Protein AF-A0A942M3P5-F1 (afdb_monomer)

Foldseek 3Di:
DLVLLLVLLCQLQVQLVLVLLVCVLVVPPVVQLAAPQNQDDDVVFGQQDSVHTSSSLCSLLVSSLVSLVVSVVCLVPPVVSVVSYFFQCVVDPSNVLSNLLSCLQSVQVRVLSRVCRVVVNDPPDDDPPVSLLSNQQRRQLSSCVSCVVRGPDDPVSSVVSSVSSSVVSLVVLLVCVVVPSDPDSD

Structure (mmCIF, N/CA/C/O backbone):
data_AF-A0A942M3P5-F1
#
_entry.id   AF-A0A942M3P5-F1
#
loop_
_atom_site.group_PDB
_atom_site.i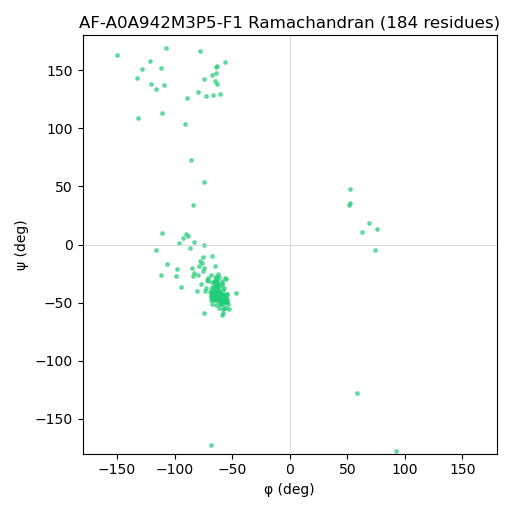d
_atom_site.type_symbol
_atom_site.label_atom_id
_atom_site.label_alt_id
_atom_site.label_comp_id
_atom_site.label_asym_id
_atom_site.label_entity_id
_atom_site.label_seq_id
_atom_site.pdbx_PDB_ins_code
_atom_site.Cartn_x
_atom_site.Cartn_y
_atom_site.Cartn_z
_atom_site.occupancy
_atom_site.B_iso_or_equiv
_atom_site.auth_seq_id
_atom_site.auth_comp_id
_atom_site.auth_asym_id
_atom_site.auth_atom_id
_atom_site.pdbx_PDB_model_num
ATOM 1 N N . MET A 1 1 ? 15.137 10.810 -14.019 1.00 87.31 1 MET A N 1
ATOM 2 C CA . MET A 1 1 ? 14.909 9.344 -14.040 1.00 87.31 1 MET A CA 1
ATOM 3 C C . MET A 1 1 ? 14.335 8.808 -12.727 1.00 87.31 1 MET A C 1
ATOM 5 O O . MET A 1 1 ? 13.330 8.121 -12.793 1.00 87.31 1 MET A O 1
ATOM 9 N N . LEU A 1 2 ? 14.895 9.133 -11.550 1.00 96.19 2 LEU A N 1
ATOM 10 C CA . LEU A 1 2 ? 14.448 8.565 -10.261 1.00 96.19 2 LEU A CA 1
ATOM 11 C C . LEU A 1 2 ? 12.944 8.738 -9.965 1.00 96.19 2 LEU A C 1
ATOM 13 O O . LEU A 1 2 ? 12.285 7.761 -9.637 1.00 96.19 2 LEU A O 1
ATOM 17 N N . ILE A 1 3 ? 12.390 9.942 -10.147 1.00 97.00 3 ILE A N 1
ATOM 18 C CA . ILE A 1 3 ? 10.955 10.217 -9.917 1.00 97.00 3 ILE A CA 1
ATOM 19 C C . ILE A 1 3 ? 10.056 9.315 -10.775 1.00 97.00 3 ILE A C 1
ATOM 21 O O . ILE A 1 3 ? 9.044 8.814 -10.302 1.00 97.00 3 ILE A O 1
ATOM 25 N N . LEU A 1 4 ? 10.443 9.061 -12.026 1.00 97.56 4 LEU A N 1
ATOM 26 C CA . LEU A 1 4 ? 9.679 8.185 -12.913 1.00 97.56 4 LEU A CA 1
ATOM 27 C C . LEU A 1 4 ? 9.726 6.726 -12.440 1.00 97.56 4 LEU A C 1
ATOM 29 O O . LEU A 1 4 ? 8.701 6.055 -12.454 1.00 97.56 4 LEU A O 1
ATOM 33 N N . LYS A 1 5 ? 10.879 6.254 -11.943 1.00 98.12 5 LYS A N 1
ATOM 34 C CA . LYS A 1 5 ? 10.979 4.925 -11.315 1.00 98.12 5 LYS A CA 1
ATOM 35 C C . LYS A 1 5 ? 10.089 4.823 -10.072 1.00 98.12 5 LYS A C 1
ATOM 37 O O . LYS A 1 5 ? 9.400 3.824 -9.888 1.00 98.12 5 LYS A O 1
ATOM 42 N N . LEU A 1 6 ? 10.066 5.876 -9.248 1.00 98.19 6 LEU A N 1
ATOM 43 C CA . LEU A 1 6 ? 9.200 5.955 -8.069 1.00 98.19 6 LEU A CA 1
ATOM 44 C C . LEU A 1 6 ? 7.716 5.875 -8.450 1.00 98.19 6 LEU A C 1
ATOM 46 O O . LEU A 1 6 ? 6.965 5.153 -7.797 1.00 98.19 6 LEU A O 1
ATOM 50 N N . LEU A 1 7 ? 7.307 6.569 -9.516 1.00 97.94 7 LEU A N 1
ATOM 51 C CA . LEU A 1 7 ? 5.946 6.498 -10.050 1.00 97.94 7 LEU A CA 1
ATOM 52 C C . LEU A 1 7 ? 5.596 5.088 -10.534 1.00 97.94 7 LEU A C 1
ATOM 54 O O . LEU A 1 7 ? 4.544 4.578 -10.164 1.00 97.94 7 LEU A O 1
ATOM 58 N N . VAL A 1 8 ? 6.479 4.440 -11.301 1.00 98.38 8 VAL A N 1
ATOM 59 C CA . VAL A 1 8 ? 6.258 3.066 -11.788 1.00 98.38 8 VAL A CA 1
ATOM 60 C C . VAL A 1 8 ? 6.118 2.080 -10.624 1.00 98.38 8 VAL A C 1
ATOM 62 O O . VAL A 1 8 ? 5.184 1.281 -10.610 1.00 98.38 8 VAL A O 1
ATOM 65 N N . PHE A 1 9 ? 6.974 2.181 -9.602 1.00 98.50 9 PHE A N 1
ATOM 66 C CA . PHE A 1 9 ? 6.890 1.349 -8.396 1.00 98.50 9 PHE A CA 1
ATOM 67 C C . PHE A 1 9 ? 5.596 1.572 -7.593 1.00 98.50 9 PHE A C 1
ATOM 69 O O . PHE A 1 9 ? 5.109 0.645 -6.946 1.00 98.50 9 PHE A O 1
ATOM 76 N N . ALA A 1 10 ? 5.022 2.779 -7.629 1.00 98.00 10 ALA A N 1
ATOM 77 C CA . ALA A 1 10 ? 3.779 3.092 -6.925 1.00 98.00 10 ALA A CA 1
ATOM 78 C C . ALA A 1 10 ? 2.521 2.545 -7.613 1.00 98.00 10 ALA A C 1
ATOM 80 O O . ALA A 1 10 ? 1.480 2.472 -6.962 1.00 98.00 10 ALA A O 1
ATOM 81 N N . ILE A 1 11 ? 2.591 2.134 -8.888 1.00 98.19 11 ILE A N 1
ATOM 82 C CA . ILE A 1 11 ? 1.410 1.711 -9.657 1.00 98.19 11 ILE A CA 1
ATOM 83 C C . ILE A 1 11 ? 0.606 0.624 -8.917 1.00 98.19 11 ILE A C 1
ATOM 85 O O . ILE A 1 11 ? -0.578 0.866 -8.660 1.00 98.19 11 ILE A O 1
ATOM 89 N N . PRO A 1 12 ? 1.187 -0.530 -8.513 1.00 98.44 12 PRO A N 1
ATOM 90 C CA . PRO A 1 12 ? 0.405 -1.567 -7.851 1.00 98.44 12 PRO A CA 1
ATOM 91 C C . PRO A 1 12 ? -0.238 -1.128 -6.526 1.00 98.44 12 PRO A C 1
ATOM 93 O O . PRO A 1 12 ? -1.460 -1.236 -6.419 1.00 98.44 12 PRO A O 1
ATOM 96 N N . PRO A 1 13 ? 0.503 -0.599 -5.528 1.00 97.69 13 PRO A N 1
ATOM 97 C CA . PRO A 1 13 ? -0.093 -0.256 -4.239 1.00 97.69 13 PRO A CA 1
ATOM 98 C C . PRO A 1 13 ? -1.084 0.908 -4.344 1.00 97.69 13 PRO A C 1
ATOM 100 O O . PRO A 1 13 ? -2.081 0.908 -3.626 1.00 97.69 13 PRO A O 1
ATOM 103 N N . THR A 1 14 ? -0.877 1.866 -5.256 1.00 97.56 14 THR A N 1
ATOM 104 C CA . THR A 1 14 ? -1.831 2.960 -5.480 1.00 97.56 14 THR A CA 1
ATOM 105 C C . THR A 1 14 ? -3.155 2.448 -6.043 1.00 97.56 14 THR A C 1
ATOM 107 O O . THR A 1 14 ? -4.209 2.794 -5.510 1.00 97.56 14 THR A O 1
ATOM 110 N N . ILE A 1 15 ? -3.128 1.600 -7.078 1.00 98.06 15 ILE A N 1
ATOM 111 C CA . ILE A 1 15 ? -4.356 1.019 -7.645 1.00 98.06 15 ILE A CA 1
ATOM 112 C C . ILE A 1 15 ? -5.082 0.189 -6.580 1.00 98.06 15 ILE A C 1
ATOM 114 O O . ILE A 1 15 ? -6.282 0.381 -6.367 1.00 98.06 15 ILE A O 1
ATOM 118 N N . SER A 1 16 ? -4.355 -0.662 -5.851 1.00 97.94 16 SER A N 1
ATOM 119 C CA . SER A 1 16 ? -4.911 -1.460 -4.754 1.00 97.94 16 SER A CA 1
ATOM 120 C C . SER A 1 16 ? -5.573 -0.610 -3.681 1.00 97.94 16 SER A C 1
ATOM 122 O O . SER A 1 16 ? -6.692 -0.915 -3.278 1.00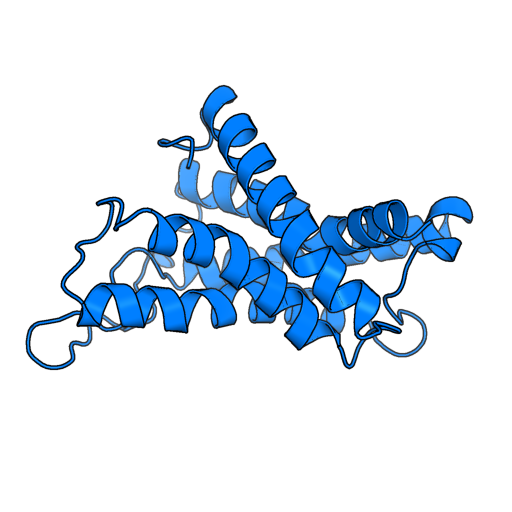 97.94 16 SER A O 1
ATOM 124 N N . ALA A 1 17 ? -4.914 0.462 -3.232 1.00 96.06 17 ALA A N 1
ATOM 125 C CA . ALA A 1 17 ? -5.436 1.340 -2.192 1.00 96.06 17 ALA A CA 1
ATOM 126 C C . ALA A 1 17 ? -6.725 2.043 -2.643 1.00 96.06 17 ALA A C 1
ATOM 128 O O . ALA A 1 17 ? -7.704 2.079 -1.897 1.00 96.06 17 ALA A O 1
ATOM 129 N N . ILE A 1 18 ? -6.772 2.539 -3.885 1.00 96.06 18 ILE A N 1
ATOM 130 C CA . ILE A 1 18 ? -7.974 3.166 -4.452 1.00 96.06 18 ILE A CA 1
ATOM 131 C C . ILE A 1 18 ? -9.127 2.155 -4.522 1.00 96.06 18 ILE A C 1
ATOM 133 O O . ILE A 1 18 ? -10.230 2.442 -4.051 1.00 96.06 18 ILE A O 1
ATOM 137 N N . LEU A 1 19 ? -8.882 0.957 -5.061 1.00 97.00 19 LEU A N 1
ATOM 138 C CA . LEU A 1 19 ? -9.896 -0.097 -5.161 1.00 97.00 19 LEU A CA 1
ATOM 139 C C . LEU A 1 19 ? -10.352 -0.592 -3.779 1.00 97.00 19 LEU A C 1
ATOM 141 O O . LEU A 1 19 ? -11.540 -0.826 -3.562 1.00 97.00 19 LEU A O 1
ATOM 145 N N . HIS A 1 20 ? -9.446 -0.684 -2.809 1.00 95.69 20 HIS A N 1
ATOM 146 C CA . HIS A 1 20 ? -9.788 -1.004 -1.427 1.00 95.69 20 HIS A CA 1
ATOM 147 C C . HIS A 1 20 ? -10.721 0.053 -0.815 1.00 95.69 20 HIS A C 1
ATOM 149 O O . HIS A 1 20 ? -11.697 -0.304 -0.152 1.00 95.69 20 HIS A O 1
ATOM 155 N N . MET A 1 21 ? -10.512 1.344 -1.091 1.00 93.81 21 MET A N 1
ATOM 156 C CA . MET A 1 21 ? -11.435 2.391 -0.636 1.00 93.81 21 MET A CA 1
ATOM 157 C C . MET A 1 21 ? -12.835 2.249 -1.244 1.00 93.81 21 MET A C 1
ATOM 159 O O . MET A 1 21 ? -13.824 2.527 -0.564 1.00 93.81 21 MET A O 1
ATOM 163 N N . VAL A 1 22 ? -12.946 1.752 -2.480 1.00 95.19 22 VAL A N 1
ATOM 164 C CA . VAL A 1 22 ? -14.236 1.399 -3.098 1.00 95.19 22 VAL A CA 1
ATOM 165 C C . VAL A 1 22 ? -14.905 0.245 -2.339 1.00 95.19 22 VAL A C 1
ATOM 167 O O . VAL A 1 22 ? -16.070 0.370 -1.957 1.00 95.19 22 VAL A O 1
ATOM 170 N N . VAL A 1 23 ? -14.162 -0.828 -2.034 1.00 95.75 23 VAL A N 1
ATOM 171 C CA . VAL A 1 23 ? -14.646 -1.972 -1.229 1.00 95.75 23 VAL A CA 1
ATOM 172 C C . VAL A 1 23 ? -15.191 -1.503 0.124 1.00 95.75 23 VAL A C 1
ATOM 174 O O . VAL A 1 23 ? -16.272 -1.924 0.543 1.00 95.75 23 VAL A O 1
ATOM 177 N N . VAL A 1 24 ? -14.471 -0.603 0.800 1.00 92.88 24 VAL A N 1
ATOM 178 C CA . VAL A 1 24 ? -14.883 -0.042 2.094 1.00 92.88 24 VAL A CA 1
ATOM 179 C C . VAL A 1 24 ? -16.118 0.848 1.952 1.00 92.88 24 VAL A C 1
ATOM 181 O O . VAL A 1 24 ? -17.061 0.690 2.728 1.00 92.88 24 VAL A O 1
ATOM 184 N N . LYS A 1 25 ? -16.147 1.755 0.965 1.00 92.31 25 LYS A N 1
ATOM 185 C CA . LYS A 1 25 ? -17.257 2.701 0.761 1.00 92.31 25 LYS A CA 1
ATOM 186 C C . LYS A 1 25 ? -18.583 1.993 0.508 1.00 92.31 25 LYS A C 1
ATOM 188 O O . LYS A 1 25 ? -19.589 2.373 1.099 1.00 92.31 25 LYS A O 1
ATOM 193 N N . TYR A 1 26 ? -18.584 0.976 -0.350 1.00 94.38 26 TYR A N 1
ATOM 194 C CA . TYR A 1 26 ? -19.794 0.225 -0.695 1.00 94.38 26 TYR A CA 1
ATOM 195 C C . TYR A 1 26 ? -20.062 -0.959 0.240 1.00 94.38 26 TYR A C 1
ATOM 197 O O . TYR A 1 26 ? -20.980 -1.739 0.001 1.00 94.38 26 TYR A O 1
ATOM 205 N N . ASN A 1 27 ? -19.280 -1.087 1.317 1.00 93.38 27 ASN A N 1
ATOM 206 C CA . ASN A 1 27 ? -19.404 -2.141 2.317 1.00 93.38 27 ASN A CA 1
ATOM 207 C C . ASN A 1 27 ? -19.426 -3.561 1.719 1.00 93.38 27 ASN A C 1
ATOM 209 O O . ASN A 1 27 ? -20.126 -4.447 2.214 1.00 93.38 27 ASN A O 1
ATOM 213 N N . TRP A 1 28 ? -18.656 -3.789 0.654 1.00 96.31 28 TRP A N 1
ATOM 214 C CA . TRP A 1 28 ? -18.520 -5.119 0.070 1.00 96.31 28 TRP A CA 1
ATOM 215 C C . TRP A 1 28 ? -17.851 -6.067 1.070 1.00 96.31 28 TRP A C 1
ATOM 217 O O . TRP A 1 28 ? -17.027 -5.647 1.888 1.00 96.31 28 TRP A O 1
ATOM 227 N N . PHE A 1 29 ? -18.229 -7.348 1.017 1.00 95.44 29 PHE A N 1
ATOM 228 C CA . PHE A 1 29 ? -17.736 -8.393 1.923 1.00 95.44 29 PHE A CA 1
ATOM 229 C C . PHE A 1 29 ? -17.882 -8.026 3.412 1.00 95.44 29 PHE A C 1
ATOM 231 O O . PHE A 1 29 ? -16.944 -8.158 4.199 1.00 95.44 29 PHE A O 1
ATOM 238 N N . SER A 1 30 ? -19.065 -7.552 3.811 1.00 94.56 30 SER A N 1
ATOM 239 C CA . SER A 1 30 ? -19.352 -7.084 5.175 1.00 94.56 30 SER A CA 1
ATOM 240 C C . SER A 1 30 ? -19.065 -8.122 6.269 1.00 94.56 30 SER A C 1
ATOM 242 O O . SER A 1 30 ? -18.675 -7.736 7.366 1.00 94.56 30 SER A O 1
ATOM 244 N N . ILE A 1 31 ? -19.161 -9.423 5.969 1.00 95.44 31 ILE A N 1
ATOM 245 C CA . ILE A 1 31 ? -18.803 -10.506 6.903 1.00 95.44 31 ILE A CA 1
ATOM 246 C C . ILE A 1 31 ? -17.326 -10.470 7.328 1.00 95.44 31 ILE A C 1
ATOM 248 O O . ILE A 1 31 ? -16.985 -10.878 8.432 1.00 95.44 31 ILE A O 1
ATOM 252 N N . LEU A 1 32 ? -16.450 -9.929 6.475 1.00 95.19 32 LEU A N 1
ATOM 253 C CA . LEU A 1 32 ? -15.024 -9.762 6.756 1.00 95.19 32 LEU A CA 1
ATOM 254 C C . LEU A 1 32 ? -14.722 -8.446 7.485 1.00 95.19 32 LEU A C 1
ATOM 256 O O . LEU A 1 32 ? -13.567 -8.190 7.829 1.00 95.19 32 LEU A O 1
ATOM 260 N N . ASN A 1 33 ? -15.723 -7.592 7.734 1.00 95.81 33 ASN A N 1
ATOM 261 C CA . ASN A 1 33 ? -15.577 -6.360 8.513 1.00 95.81 33 ASN A CA 1
ATOM 262 C C . ASN A 1 33 ? -15.449 -6.665 10.019 1.00 95.81 33 ASN A C 1
ATOM 264 O O . ASN A 1 33 ? -16.202 -6.162 10.849 1.00 95.81 33 ASN A O 1
ATOM 268 N N . TYR A 1 34 ? -14.493 -7.529 10.347 1.00 96.19 34 TYR A N 1
ATOM 269 C CA . TYR A 1 34 ? -14.181 -8.006 11.679 1.00 96.19 34 TYR A CA 1
ATOM 270 C C . TYR A 1 34 ? -12.766 -7.539 12.057 1.00 96.19 34 TYR A C 1
ATOM 272 O O . TYR A 1 34 ? -11.858 -7.660 11.224 1.00 96.19 34 TYR A O 1
ATOM 280 N N . PRO A 1 35 ? -12.543 -6.990 13.264 1.00 96.12 35 PRO A N 1
ATOM 281 C CA . PRO A 1 35 ? -11.242 -6.458 13.660 1.00 96.12 35 PRO A CA 1
ATOM 282 C C . PRO A 1 35 ? -10.141 -7.520 13.707 1.00 96.12 35 PRO A C 1
ATOM 284 O O . PRO A 1 35 ? -10.334 -8.606 14.255 1.00 96.12 35 PRO A O 1
ATOM 287 N N . LEU A 1 36 ? -8.954 -7.171 13.207 1.00 96.62 36 LEU A N 1
ATOM 288 C CA . LEU A 1 36 ? -7.772 -8.042 13.201 1.00 96.62 36 LEU A CA 1
ATOM 289 C C . LEU A 1 36 ? -7.295 -8.411 14.611 1.00 96.62 36 LEU A C 1
ATOM 291 O O . LEU A 1 36 ? -6.680 -9.455 14.804 1.00 96.62 36 LEU A O 1
ATOM 295 N N . ASP A 1 37 ? -7.585 -7.573 15.608 1.00 95.56 37 ASP A N 1
ATOM 296 C CA . ASP A 1 37 ? -7.237 -7.841 17.005 1.00 95.56 37 ASP A CA 1
ATOM 297 C C . ASP A 1 37 ? -8.244 -8.743 17.736 1.00 95.56 37 ASP A C 1
ATOM 299 O O . ASP A 1 37 ? -8.078 -8.982 18.931 1.00 95.56 37 ASP A O 1
ATOM 303 N N . PHE A 1 38 ? -9.289 -9.242 17.065 1.00 96.19 38 PHE A N 1
ATOM 304 C CA . PHE A 1 38 ? -10.365 -10.031 17.679 1.00 96.19 38 PHE A CA 1
ATOM 305 C C . PHE A 1 38 ? -10.991 -9.359 18.910 1.00 96.19 38 PHE A C 1
ATOM 307 O O . PHE A 1 38 ? -11.352 -10.028 19.875 1.00 96.19 38 PHE A O 1
ATOM 314 N N . TYR A 1 39 ? -11.083 -8.027 18.905 1.00 94.62 39 TYR A N 1
ATOM 315 C CA . TYR A 1 39 ? -11.553 -7.229 20.042 1.00 94.62 39 TYR A CA 1
ATOM 316 C C . TYR A 1 39 ? -10.691 -7.322 21.310 1.00 94.62 39 TYR A C 1
ATOM 318 O O . TYR A 1 39 ? -11.084 -6.801 22.359 1.00 94.62 39 TYR A O 1
ATOM 326 N N . LYS A 1 40 ? -9.497 -7.924 21.229 1.00 95.25 40 LYS A N 1
ATOM 327 C CA . LYS A 1 40 ? -8.574 -8.040 22.359 1.00 95.25 40 LYS A CA 1
ATOM 328 C C . LYS A 1 40 ? -8.087 -6.670 22.823 1.00 95.25 40 LYS A C 1
ATOM 330 O O . LYS A 1 40 ? -8.014 -5.696 22.064 1.00 95.25 40 LYS A O 1
ATOM 335 N N . LYS A 1 41 ? -7.744 -6.613 24.108 1.00 94.44 41 LYS A N 1
ATOM 336 C CA . LYS A 1 41 ? -7.267 -5.414 24.792 1.00 94.44 41 LYS A CA 1
ATOM 337 C C . LYS A 1 41 ? -5.961 -5.692 25.526 1.00 94.44 41 LYS A C 1
ATOM 339 O O . LYS A 1 41 ? -5.737 -6.808 25.985 1.00 94.44 41 LYS A O 1
ATOM 344 N N . ILE A 1 42 ? -5.143 -4.655 25.668 1.00 92.62 42 ILE A N 1
ATOM 345 C CA . ILE A 1 42 ? -4.041 -4.593 26.629 1.00 92.62 42 ILE A CA 1
ATOM 346 C C . ILE A 1 42 ? -4.440 -3.549 27.674 1.00 92.62 42 ILE A C 1
ATOM 348 O O . ILE A 1 42 ? -4.618 -2.367 27.361 1.00 92.62 42 ILE A O 1
ATOM 352 N N . GLY A 1 43 ? -4.676 -4.004 28.906 1.00 90.62 43 GLY A N 1
ATOM 353 C CA . GLY A 1 43 ? -5.398 -3.217 29.907 1.00 90.62 43 GLY A CA 1
ATOM 354 C C . GLY A 1 43 ? -6.797 -2.846 29.399 1.00 90.62 43 GLY A C 1
ATOM 355 O O . GLY A 1 43 ? -7.534 -3.696 28.904 1.00 90.62 43 GLY A O 1
ATOM 356 N N . ASN A 1 44 ? -7.142 -1.558 29.447 1.00 89.00 44 ASN A N 1
ATOM 357 C CA . ASN A 1 44 ? -8.434 -1.052 28.962 1.00 89.00 44 ASN A CA 1
ATOM 358 C C . ASN A 1 44 ? -8.415 -0.578 27.497 1.00 89.00 44 ASN A C 1
ATOM 360 O O . ASN A 1 44 ? -9.414 -0.045 27.011 1.00 89.00 44 ASN A O 1
ATOM 364 N N . LYS A 1 45 ? -7.305 -0.769 26.774 1.00 90.44 45 LYS A N 1
ATOM 365 C CA . LYS A 1 45 ? -7.097 -0.234 25.419 1.00 90.44 45 LYS A CA 1
ATOM 366 C C . LYS A 1 45 ? -7.125 -1.354 24.381 1.00 90.44 45 LYS A C 1
ATOM 368 O O . LYS A 1 45 ? -6.555 -2.415 24.606 1.00 90.44 45 LYS A O 1
ATOM 373 N N . ARG A 1 46 ? -7.786 -1.127 23.241 1.00 92.62 46 ARG A N 1
ATOM 374 C CA . ARG A 1 46 ? -7.752 -2.041 22.078 1.00 92.62 46 ARG A CA 1
ATOM 375 C C . ARG A 1 46 ? -6.334 -2.153 21.517 1.00 92.62 46 ARG A C 1
ATOM 377 O O . ARG A 1 46 ? -5.571 -1.206 21.662 1.00 92.62 46 ARG A O 1
ATOM 384 N N . ILE A 1 47 ? -5.995 -3.271 20.872 1.00 93.69 47 ILE A N 1
ATOM 385 C CA . ILE A 1 47 ? -4.662 -3.453 20.271 1.00 93.69 47 ILE A CA 1
ATOM 386 C C . ILE A 1 47 ? -4.559 -2.623 18.991 1.00 93.69 47 ILE A C 1
ATOM 388 O O . ILE A 1 47 ? -3.733 -1.723 18.923 1.00 93.69 47 ILE A O 1
ATOM 392 N N . PHE A 1 48 ? -5.428 -2.863 18.006 1.00 93.00 48 PHE A N 1
ATOM 393 C CA . PHE A 1 48 ? -5.425 -2.106 16.745 1.00 93.00 48 PHE A CA 1
ATOM 394 C C . PHE A 1 48 ? -6.657 -1.211 16.597 1.00 93.00 48 PHE A C 1
ATOM 396 O O . PHE A 1 48 ? -6.579 -0.172 15.947 1.00 93.00 48 PHE A O 1
ATOM 403 N N . GLY A 1 49 ? -7.767 -1.578 17.248 1.00 90.56 49 GLY A N 1
ATOM 404 C CA . GLY A 1 49 ? -9.062 -0.922 17.068 1.00 90.56 49 GLY A CA 1
ATOM 405 C C . GLY A 1 49 ? -9.919 -1.601 15.991 1.00 90.56 49 GLY A C 1
ATOM 406 O O . GLY A 1 49 ? -9.548 -2.633 15.441 1.00 90.56 49 GLY A O 1
ATOM 407 N N . ASN A 1 50 ? -11.104 -1.056 15.720 1.00 90.81 50 ASN A N 1
ATOM 408 C CA . ASN A 1 50 ? -12.059 -1.580 14.745 1.00 90.81 50 ASN A CA 1
ATOM 409 C C . ASN A 1 50 ? -11.709 -1.241 13.289 1.00 90.81 50 ASN A C 1
ATOM 411 O O . ASN A 1 50 ? -12.234 -1.874 12.381 1.00 90.81 50 ASN A O 1
ATOM 415 N N . SER A 1 51 ? -10.857 -0.245 13.050 1.00 88.25 51 SER A N 1
ATOM 416 C CA . SER A 1 51 ? -10.489 0.208 11.702 1.00 88.25 51 SER A CA 1
ATOM 417 C C . SER A 1 51 ? -9.599 -0.784 10.944 1.00 88.25 51 SER A C 1
ATOM 419 O O . SER A 1 51 ? -9.667 -0.863 9.717 1.00 88.25 51 SER A O 1
ATOM 421 N N . LYS A 1 52 ? -8.794 -1.581 11.656 1.00 93.50 52 LYS A N 1
ATOM 422 C CA . LYS A 1 52 ? -7.945 -2.627 11.073 1.00 93.50 52 LYS A CA 1
ATOM 423 C C . LYS A 1 52 ? -8.710 -3.946 11.040 1.00 93.50 52 LYS A C 1
ATOM 425 O O . LYS A 1 52 ? -8.882 -4.589 12.070 1.00 93.50 52 LYS A O 1
ATOM 430 N N . THR A 1 53 ? -9.193 -4.331 9.859 1.00 96.75 53 THR A N 1
ATOM 431 C CA . THR A 1 53 ? -10.123 -5.460 9.671 1.00 96.75 53 THR A CA 1
ATOM 432 C C . THR A 1 53 ? -9.570 -6.536 8.744 1.00 96.75 53 THR A C 1
ATOM 434 O O . THR A 1 53 ? -8.720 -6.255 7.897 1.00 96.75 53 THR A O 1
ATOM 437 N N . PHE A 1 54 ? -10.097 -7.759 8.858 1.00 97.50 54 PHE A N 1
ATOM 438 C CA . PHE A 1 54 ? -9.806 -8.839 7.908 1.00 97.50 54 PHE A CA 1
ATOM 439 C C . PHE A 1 54 ? -10.201 -8.468 6.477 1.00 97.50 54 PHE A C 1
ATOM 441 O O . PHE A 1 54 ? -9.477 -8.802 5.545 1.00 97.50 54 PHE A O 1
ATOM 448 N N . ARG A 1 55 ? -11.292 -7.714 6.296 1.00 97.31 55 ARG A N 1
ATOM 449 C CA . ARG A 1 55 ? -11.687 -7.163 4.996 1.00 97.31 55 ARG A CA 1
ATOM 450 C C . ARG A 1 55 ? -10.588 -6.292 4.413 1.00 97.31 55 ARG A C 1
ATOM 452 O O . ARG A 1 55 ? -10.235 -6.493 3.261 1.00 97.31 55 ARG A O 1
ATOM 459 N N . GLY A 1 56 ? -10.069 -5.338 5.186 1.00 96.00 56 GLY A N 1
ATOM 460 C CA . GLY A 1 56 ? -9.015 -4.444 4.707 1.00 96.00 56 GLY A CA 1
ATOM 461 C C . GLY A 1 56 ? -7.743 -5.207 4.345 1.00 96.00 56 GLY A C 1
ATOM 462 O O . GLY A 1 56 ? -7.194 -5.003 3.267 1.00 96.00 56 GLY A O 1
ATOM 463 N N . LEU A 1 57 ? -7.342 -6.159 5.195 1.00 97.56 57 LEU A N 1
ATOM 464 C CA . LEU A 1 57 ? -6.199 -7.034 4.933 1.00 97.56 57 LEU A CA 1
ATOM 465 C C . LEU A 1 57 ? -6.371 -7.815 3.627 1.00 97.56 57 LEU A C 1
ATOM 467 O O . LEU A 1 57 ? -5.522 -7.740 2.741 1.00 97.56 57 LEU A O 1
ATOM 471 N N . LEU A 1 58 ? -7.473 -8.556 3.502 1.00 97.94 58 LEU A N 1
ATOM 472 C CA . LEU A 1 58 ? -7.711 -9.419 2.349 1.00 97.94 58 LEU A CA 1
ATOM 473 C C . LEU A 1 58 ? -7.915 -8.602 1.077 1.00 97.94 58 LEU A C 1
ATOM 475 O O . LEU A 1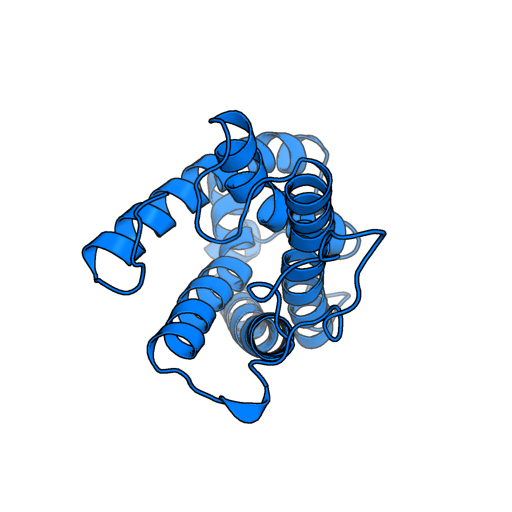 58 ? -7.352 -8.957 0.049 1.00 97.94 58 LEU A O 1
ATOM 479 N N . ALA A 1 59 ? -8.650 -7.490 1.142 1.00 97.69 59 ALA A N 1
ATOM 480 C CA . ALA A 1 59 ? -8.831 -6.604 0.001 1.00 97.69 59 ALA A CA 1
ATOM 481 C C . ALA A 1 59 ? -7.485 -6.064 -0.493 1.00 97.69 59 ALA A C 1
ATOM 483 O O . ALA A 1 59 ? -7.196 -6.185 -1.678 1.00 97.69 59 ALA A O 1
ATOM 484 N N . MET A 1 60 ? -6.630 -5.542 0.391 1.00 97.94 60 MET A N 1
ATOM 485 C CA . MET A 1 60 ? -5.324 -5.014 -0.018 1.00 97.94 60 MET A CA 1
ATOM 486 C C . MET A 1 60 ? -4.416 -6.084 -0.627 1.00 97.94 60 MET A C 1
ATOM 488 O O . MET A 1 60 ? -3.785 -5.826 -1.650 1.00 97.94 60 MET A O 1
ATOM 492 N N . VAL A 1 61 ? -4.365 -7.290 -0.054 1.00 98.38 61 VAL A N 1
ATOM 493 C CA . VAL A 1 61 ? -3.557 -8.396 -0.600 1.00 98.38 61 VAL A CA 1
ATOM 494 C C . VAL A 1 61 ? -4.106 -8.874 -1.942 1.00 98.38 61 VAL A C 1
ATOM 496 O O . VAL A 1 61 ? -3.368 -8.925 -2.925 1.00 98.38 61 VAL A O 1
ATOM 499 N N . ILE A 1 62 ? -5.405 -9.172 -2.011 1.00 98.38 62 ILE A N 1
ATOM 500 C CA . ILE A 1 62 ? -6.043 -9.711 -3.216 1.00 98.38 62 ILE A CA 1
ATOM 501 C C . ILE A 1 62 ? -6.009 -8.696 -4.356 1.00 98.38 62 ILE A C 1
ATOM 503 O O . ILE A 1 62 ? -5.749 -9.096 -5.481 1.00 98.38 62 ILE A O 1
ATOM 507 N N . LEU A 1 63 ? -6.234 -7.404 -4.092 1.00 98.56 63 LEU A N 1
ATOM 508 C CA . LEU A 1 63 ? -6.219 -6.356 -5.121 1.00 98.56 63 LEU A CA 1
ATOM 509 C C . LEU A 1 63 ? -4.800 -5.993 -5.580 1.00 98.56 63 LEU A C 1
ATOM 511 O O . LEU A 1 63 ? -4.625 -5.5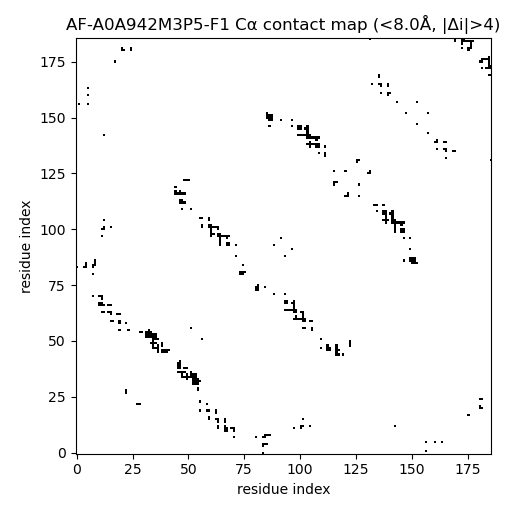38 -6.712 1.00 98.56 63 LEU A O 1
ATOM 515 N N . SER A 1 64 ? -3.778 -6.251 -4.759 1.00 98.69 64 SER A N 1
ATOM 516 C CA . SER A 1 64 ? -2.377 -6.037 -5.151 1.00 98.69 64 SER A CA 1
ATOM 517 C C . SER A 1 64 ? -1.891 -7.035 -6.181 1.00 98.69 64 SER A C 1
ATOM 519 O O . SER A 1 64 ? -1.134 -6.654 -7.063 1.00 98.69 64 SER A O 1
ATOM 521 N N . VAL A 1 65 ? -2.396 -8.268 -6.170 1.00 98.75 65 VAL A N 1
ATOM 522 C CA . VAL A 1 65 ? -2.051 -9.267 -7.188 1.00 98.75 65 VAL A CA 1
ATOM 523 C C . VAL A 1 65 ? -2.396 -8.807 -8.618 1.00 98.75 65 VAL A C 1
ATOM 525 O O . VAL A 1 65 ? -1.468 -8.669 -9.417 1.00 98.75 65 VAL A O 1
ATOM 528 N N . PRO A 1 66 ? -3.660 -8.517 -8.991 1.00 98.69 66 PRO A N 1
ATOM 529 C CA . PRO A 1 66 ? -3.991 -8.069 -10.341 1.00 98.69 66 PRO A CA 1
ATOM 530 C C . PRO A 1 66 ? -3.344 -6.720 -10.680 1.00 98.69 66 PRO A C 1
ATOM 532 O O . PRO A 1 66 ? -2.939 -6.520 -11.822 1.00 98.69 66 PRO A O 1
ATOM 535 N N . SER A 1 67 ? -3.165 -5.821 -9.704 1.00 98.62 67 SER A N 1
ATOM 536 C CA . SER A 1 67 ? -2.464 -4.546 -9.919 1.00 98.62 67 SER A CA 1
ATOM 537 C C . SER A 1 67 ? -0.979 -4.751 -10.256 1.00 98.62 67 SER A C 1
ATOM 539 O O . SER A 1 67 ? -0.425 -4.058 -11.108 1.00 98.62 67 SER A O 1
ATOM 541 N N . THR A 1 68 ? -0.329 -5.748 -9.652 1.00 98.81 68 THR A N 1
ATOM 542 C CA . THR A 1 68 ? 1.038 -6.153 -9.999 1.00 98.81 68 THR A CA 1
ATOM 543 C C . THR A 1 68 ? 1.097 -6.884 -11.338 1.00 98.81 68 THR A C 1
ATOM 545 O O . THR A 1 68 ? 2.027 -6.645 -12.104 1.00 98.81 68 THR A O 1
ATOM 548 N N . TYR A 1 69 ? 0.107 -7.717 -11.678 1.00 98.81 69 TYR A N 1
ATOM 549 C CA . TYR A 1 69 ? 0.003 -8.301 -13.022 1.00 98.81 69 TYR A CA 1
ATOM 550 C C . TYR A 1 69 ? -0.170 -7.232 -14.103 1.00 98.81 69 TYR A C 1
ATOM 552 O O . TYR A 1 69 ? 0.415 -7.362 -15.175 1.00 98.81 69 TYR A O 1
ATOM 560 N N . LEU A 1 70 ? -0.913 -6.159 -13.820 1.00 98.69 70 LEU A N 1
ATOM 561 C CA . LEU A 1 70 ? -1.005 -5.009 -14.712 1.00 98.69 70 LEU A CA 1
ATOM 562 C C . LEU A 1 70 ? 0.366 -4.351 -14.901 1.00 98.69 70 LEU A C 1
ATOM 564 O O . LEU A 1 70 ? 0.764 -4.124 -16.040 1.00 98.69 70 LEU A O 1
ATOM 568 N N . LEU A 1 71 ? 1.115 -4.093 -13.821 1.00 98.69 71 LEU A N 1
ATOM 569 C CA . LEU A 1 71 ? 2.481 -3.570 -13.935 1.00 98.69 71 LEU A CA 1
ATOM 570 C C . LEU A 1 71 ? 3.368 -4.512 -14.761 1.00 98.69 71 LEU A C 1
ATOM 572 O O . LEU A 1 71 ? 4.044 -4.056 -15.678 1.00 98.69 71 LEU A O 1
ATOM 576 N N . TYR A 1 72 ? 3.325 -5.817 -14.496 1.00 98.69 72 TYR A N 1
ATOM 577 C CA . TYR A 1 72 ? 4.066 -6.809 -15.270 1.00 98.69 72 TYR A CA 1
ATOM 578 C C . TYR A 1 72 ? 3.703 -6.754 -16.759 1.00 98.69 72 TYR A C 1
ATOM 580 O O . TYR A 1 72 ? 4.588 -6.651 -17.607 1.00 98.69 72 TYR A O 1
ATOM 588 N N . TRP A 1 73 ? 2.412 -6.732 -17.094 1.00 98.69 73 TRP A N 1
ATOM 589 C CA . TRP A 1 73 ? 1.957 -6.581 -18.474 1.00 98.69 73 TRP A CA 1
ATOM 590 C C . TRP A 1 73 ? 2.479 -5.281 -19.102 1.00 98.69 73 TRP A C 1
ATOM 592 O O . TRP A 1 73 ? 3.001 -5.316 -20.216 1.00 98.69 73 TRP A O 1
ATOM 602 N N . LEU A 1 74 ? 2.444 -4.156 -18.381 1.00 98.50 74 LEU A N 1
ATOM 603 C CA . LEU A 1 74 ? 3.007 -2.889 -18.856 1.00 98.50 74 LEU A CA 1
ATOM 604 C C . LEU A 1 74 ? 4.512 -3.007 -19.138 1.00 98.50 74 LEU A C 1
ATOM 606 O O . LEU A 1 74 ? 4.964 -2.568 -20.192 1.00 98.50 74 LEU A O 1
ATOM 610 N N . THR A 1 75 ? 5.281 -3.654 -18.255 1.00 98.25 75 THR A N 1
ATOM 611 C CA . THR A 1 75 ? 6.721 -3.875 -18.478 1.00 98.25 75 THR A CA 1
ATOM 612 C C . THR A 1 75 ? 7.020 -4.762 -19.686 1.00 98.25 75 THR A C 1
ATOM 614 O O . THR A 1 75 ? 8.071 -4.616 -20.292 1.00 98.25 75 THR A O 1
ATOM 617 N N . LYS A 1 76 ? 6.114 -5.670 -20.067 1.00 98.00 76 LYS A N 1
ATOM 618 C CA . LYS A 1 76 ? 6.305 -6.546 -21.235 1.00 98.00 76 LYS A CA 1
ATOM 619 C C . LYS A 1 76 ? 5.929 -5.891 -22.560 1.00 98.00 76 LYS A C 1
ATOM 621 O O . LYS A 1 76 ? 6.437 -6.312 -23.591 1.00 98.00 76 LYS A O 1
ATOM 626 N N . ASN A 1 77 ? 5.051 -4.890 -22.535 1.00 98.31 77 ASN A N 1
ATOM 627 C CA . ASN A 1 77 ? 4.521 -4.262 -23.747 1.00 98.31 77 ASN A CA 1
ATOM 628 C C . ASN A 1 77 ? 5.087 -2.858 -24.008 1.00 98.31 77 ASN A C 1
ATOM 630 O O . ASN A 1 77 ? 4.974 -2.364 -25.127 1.00 98.31 77 ASN A O 1
ATOM 634 N N . TYR A 1 78 ? 5.697 -2.211 -23.009 1.00 98.00 78 TYR A N 1
ATOM 635 C CA . TYR A 1 78 ? 6.203 -0.843 -23.127 1.00 98.00 78 TYR A CA 1
ATOM 636 C C . TYR A 1 78 ? 7.636 -0.722 -22.599 1.00 98.00 78 TYR A C 1
ATOM 638 O O . TYR A 1 78 ? 7.867 -0.694 -21.389 1.00 98.00 78 TYR A O 1
ATOM 646 N N . GLU A 1 79 ? 8.591 -0.543 -23.514 1.00 97.12 79 GLU A N 1
ATOM 647 C CA . GLU A 1 79 ? 10.025 -0.406 -23.200 1.00 9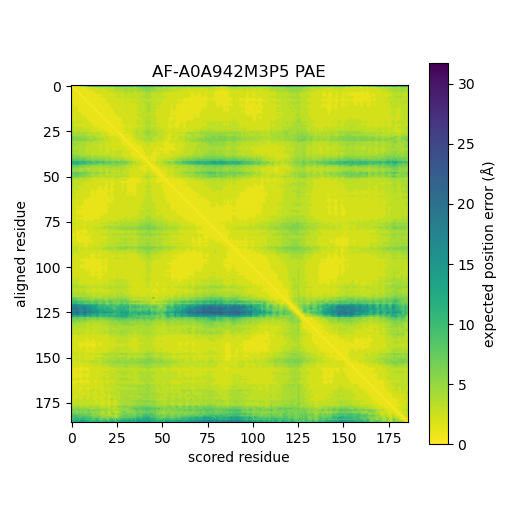7.12 79 GLU A CA 1
ATOM 648 C C . GLU A 1 79 ? 10.326 0.779 -22.262 1.00 97.12 79 GLU A C 1
ATOM 650 O O . GLU A 1 79 ? 11.192 0.725 -21.386 1.00 97.12 79 GLU A O 1
ATOM 655 N N . SER A 1 80 ? 9.553 1.860 -22.386 1.00 97.06 80 SER A N 1
ATOM 656 C CA . SER A 1 80 ? 9.655 3.018 -21.496 1.00 97.06 80 SER A CA 1
ATOM 657 C C . SER A 1 80 ? 9.312 2.677 -20.043 1.00 97.06 80 SER A C 1
ATOM 659 O O . SER A 1 80 ? 9.932 3.219 -19.134 1.00 97.06 80 SER A O 1
ATOM 661 N N . ILE A 1 81 ? 8.362 1.768 -19.802 1.00 97.69 81 ILE A N 1
ATOM 662 C CA . ILE A 1 81 ? 8.017 1.303 -18.452 1.00 97.69 81 ILE A CA 1
ATOM 663 C C . ILE A 1 81 ? 9.016 0.245 -17.990 1.00 97.69 81 ILE A C 1
ATOM 665 O O . ILE A 1 81 ? 9.445 0.292 -16.839 1.00 97.69 81 ILE A O 1
ATOM 669 N N . TYR A 1 82 ? 9.429 -0.662 -18.881 1.00 97.56 82 TYR A N 1
ATOM 670 C CA . TYR A 1 82 ? 10.448 -1.672 -18.594 1.00 97.56 82 TYR A CA 1
ATOM 671 C C . TYR A 1 82 ? 11.741 -1.045 -18.055 1.00 97.56 82 TYR A C 1
ATOM 673 O O . TYR A 1 82 ? 12.181 -1.381 -16.960 1.00 97.56 82 TYR A O 1
ATOM 681 N N . SER A 1 83 ? 12.280 -0.043 -18.754 1.00 97.31 83 SER A N 1
ATOM 682 C CA . SER A 1 83 ? 13.514 0.665 -18.368 1.00 97.31 83 SER A CA 1
ATOM 683 C C . SER A 1 83 ? 13.417 1.471 -17.059 1.00 97.31 83 SER A C 1
ATOM 685 O O . SER A 1 83 ? 14.435 1.830 -16.454 1.00 97.31 83 SER A O 1
ATOM 687 N N . LEU A 1 84 ? 12.199 1.775 -16.601 1.00 97.94 84 LEU A N 1
ATOM 688 C CA . LEU A 1 84 ? 11.931 2.479 -15.344 1.00 97.94 84 LEU A CA 1
ATOM 689 C C . LEU A 1 84 ? 11.580 1.538 -14.187 1.00 97.94 84 LEU A C 1
ATOM 691 O O . LEU A 1 84 ? 11.701 1.935 -13.025 1.00 97.94 84 LEU A O 1
ATOM 695 N N . ASN A 1 85 ? 11.138 0.322 -14.489 1.00 97.94 85 ASN A N 1
ATOM 696 C CA . ASN A 1 85 ? 10.787 -0.676 -13.499 1.00 97.94 85 ASN A CA 1
ATOM 697 C C . ASN A 1 85 ? 12.027 -1.108 -12.703 1.00 97.94 85 ASN A C 1
ATOM 699 O O . ASN A 1 85 ? 13.118 -1.255 -13.246 1.00 97.94 85 ASN A O 1
ATOM 703 N N . ILE A 1 86 ? 11.842 -1.302 -11.399 1.00 98.06 86 ILE A N 1
ATOM 704 C CA . ILE A 1 86 ? 12.883 -1.826 -10.505 1.00 98.06 86 ILE A CA 1
ATOM 705 C C . ILE A 1 86 ? 12.508 -3.184 -9.910 1.00 98.06 86 ILE A C 1
ATOM 707 O O . ILE A 1 86 ? 13.295 -3.751 -9.169 1.00 98.06 86 ILE A O 1
ATOM 711 N N . ILE A 1 87 ? 11.295 -3.678 -10.170 1.00 98.44 87 ILE A N 1
ATOM 712 C CA . ILE A 1 87 ? 10.815 -4.960 -9.657 1.00 98.44 87 ILE A CA 1
ATOM 713 C C . ILE A 1 87 ? 11.373 -6.102 -10.510 1.00 98.44 87 ILE A C 1
ATOM 715 O O . ILE A 1 87 ? 11.210 -6.102 -11.731 1.00 98.44 87 ILE A O 1
ATOM 719 N N . ASN A 1 88 ? 11.936 -7.125 -9.871 1.00 97.81 88 ASN A N 1
ATOM 720 C CA . ASN A 1 88 ? 12.600 -8.238 -10.548 1.00 97.81 88 ASN A CA 1
ATOM 721 C C . ASN A 1 88 ? 11.610 -9.335 -10.960 1.00 97.81 88 ASN A C 1
ATOM 723 O O . ASN A 1 88 ? 11.580 -10.431 -10.397 1.00 97.81 88 ASN A O 1
ATOM 727 N N . PHE A 1 89 ? 10.805 -9.035 -11.983 1.00 98.12 89 PHE A N 1
ATOM 728 C CA . PHE A 1 89 ? 9.834 -9.967 -12.571 1.00 98.12 89 PHE A CA 1
ATOM 729 C C . PHE A 1 89 ? 10.461 -11.158 -13.315 1.00 98.12 89 PHE A C 1
ATOM 731 O O . PHE A 1 89 ? 9.741 -12.075 -13.707 1.00 98.12 89 PHE A O 1
ATOM 738 N N . GLU A 1 90 ? 11.775 -11.148 -13.543 1.00 95.69 90 GLU A N 1
ATOM 739 C CA . GLU A 1 90 ? 12.502 -12.286 -14.122 1.00 95.69 90 GLU A CA 1
ATOM 740 C C . GLU A 1 90 ? 12.745 -13.393 -13.091 1.00 95.69 90 GLU A C 1
ATOM 742 O O . GLU A 1 90 ? 12.684 -14.575 -13.420 1.00 95.69 90 GLU A O 1
ATOM 747 N N . THR A 1 91 ? 12.961 -13.008 -11.831 1.00 97.62 91 THR A N 1
ATOM 748 C CA . THR A 1 91 ? 13.259 -13.933 -10.730 1.00 97.62 91 THR A CA 1
ATOM 749 C C . THR A 1 91 ? 12.002 -14.320 -9.958 1.00 97.62 91 THR A C 1
ATOM 751 O O . THR A 1 91 ? 11.868 -15.456 -9.505 1.00 97.62 91 THR A O 1
ATOM 754 N N . PHE A 1 92 ? 11.068 -13.381 -9.789 1.00 98.12 92 PHE A N 1
ATOM 755 C CA . PHE A 1 92 ? 9.901 -13.561 -8.933 1.00 98.12 92 PHE A CA 1
ATOM 756 C C . PHE A 1 92 ? 8.600 -13.415 -9.714 1.00 98.12 92 PHE A C 1
ATOM 758 O O . PHE A 1 92 ? 8.428 -12.507 -10.527 1.00 98.12 92 PHE A O 1
ATOM 765 N N . SER A 1 93 ? 7.638 -14.295 -9.424 1.00 98.25 93 SER A N 1
ATOM 766 C CA . SER A 1 93 ? 6.324 -14.222 -10.064 1.00 98.25 93 SER A CA 1
ATOM 767 C C . SER A 1 93 ? 5.550 -12.962 -9.630 1.00 98.25 93 SER A C 1
ATOM 769 O O . SER A 1 93 ? 5.617 -12.573 -8.456 1.00 98.25 93 SER A O 1
ATOM 771 N N . PRO A 1 94 ? 4.734 -12.363 -10.523 1.00 98.50 94 PRO A N 1
ATOM 772 C CA . PRO A 1 94 ? 3.857 -11.244 -10.170 1.00 98.50 94 PRO A CA 1
ATOM 773 C C . PRO A 1 94 ? 2.908 -11.551 -9.004 1.00 98.50 94 PRO A C 1
ATOM 775 O O . PRO A 1 94 ? 2.571 -10.652 -8.238 1.00 98.50 94 PRO A O 1
ATOM 778 N N . LEU A 1 95 ? 2.515 -12.820 -8.827 1.00 98.62 95 LEU A N 1
ATOM 779 C CA . LEU A 1 95 ? 1.703 -13.271 -7.695 1.00 98.62 95 LEU A CA 1
ATOM 780 C C . LEU A 1 95 ? 2.408 -13.026 -6.354 1.00 98.62 95 LEU A C 1
ATOM 782 O O . LEU A 1 95 ? 1.826 -12.419 -5.458 1.00 98.62 95 LEU A O 1
ATOM 786 N N . VAL A 1 96 ? 3.661 -13.475 -6.220 1.00 98.56 96 VAL A N 1
ATOM 787 C CA . VAL A 1 96 ? 4.435 -13.332 -4.975 1.00 98.56 96 VAL A CA 1
ATOM 788 C C . VAL A 1 96 ? 4.704 -11.859 -4.677 1.00 98.56 96 VAL A C 1
ATOM 790 O O . VAL A 1 96 ? 4.500 -11.417 -3.549 1.00 98.56 96 VAL A O 1
ATOM 793 N N . ILE A 1 97 ? 5.085 -11.085 -5.694 1.00 98.69 97 ILE A N 1
ATOM 794 C CA . ILE A 1 97 ? 5.319 -9.642 -5.557 1.00 98.69 97 ILE A CA 1
ATOM 795 C C . ILE A 1 97 ? 4.029 -8.912 -5.160 1.00 98.69 97 ILE A C 1
ATOM 797 O O . ILE A 1 97 ? 4.055 -8.054 -4.281 1.00 98.69 97 ILE A O 1
ATOM 801 N N . GLY A 1 98 ? 2.889 -9.257 -5.763 1.00 98.69 98 GLY A N 1
ATOM 802 C CA . GLY A 1 98 ? 1.597 -8.659 -5.428 1.00 98.69 98 GLY A CA 1
ATOM 803 C C . GLY A 1 98 ? 1.164 -8.959 -3.994 1.00 98.69 98 GLY A C 1
ATOM 804 O O . GLY A 1 98 ? 0.714 -8.060 -3.282 1.00 98.69 98 GLY A O 1
ATOM 805 N N . ILE A 1 99 ? 1.371 -10.194 -3.526 1.00 98.75 99 ILE A N 1
ATOM 806 C CA . ILE A 1 99 ? 1.155 -10.555 -2.118 1.00 98.75 99 ILE A CA 1
ATOM 807 C C . ILE A 1 99 ? 2.086 -9.742 -1.209 1.00 98.75 99 ILE A C 1
ATOM 809 O O . ILE A 1 99 ? 1.627 -9.206 -0.200 1.00 98.75 99 ILE A O 1
ATOM 813 N N . ALA A 1 100 ? 3.365 -9.599 -1.572 1.00 98.62 100 ALA A N 1
ATOM 814 C CA . ALA A 1 100 ? 4.337 -8.821 -0.807 1.00 98.62 100 ALA A CA 1
ATOM 815 C C . ALA A 1 100 ? 3.976 -7.327 -0.736 1.00 98.62 100 ALA A C 1
ATOM 817 O O . ALA A 1 100 ? 4.051 -6.751 0.348 1.00 98.62 100 ALA A O 1
ATOM 818 N N . TYR A 1 101 ? 3.503 -6.716 -1.831 1.00 98.56 101 TYR A N 1
ATOM 819 C CA . TYR A 1 101 ? 2.951 -5.354 -1.822 1.00 98.56 101 TYR A CA 1
ATOM 820 C C . TYR A 1 101 ? 1.818 -5.223 -0.801 1.00 98.56 101 TYR A C 1
ATOM 822 O O . TYR A 1 101 ? 1.867 -4.365 0.079 1.00 98.56 101 TYR A O 1
ATOM 830 N N . GLY A 1 102 ? 0.801 -6.085 -0.897 1.00 98.44 102 GLY A N 1
ATOM 831 C CA . GLY A 1 102 ? -0.377 -5.990 -0.038 1.00 98.44 102 GLY A CA 1
ATOM 832 C C . GLY A 1 102 ? -0.075 -6.263 1.437 1.00 98.44 102 GLY A C 1
ATOM 833 O O . GLY A 1 102 ? -0.565 -5.545 2.308 1.00 98.44 102 GLY A O 1
ATOM 834 N N . LEU A 1 103 ? 0.761 -7.263 1.732 1.00 98.50 103 LEU A N 1
ATOM 835 C CA . LEU A 1 103 ? 1.190 -7.554 3.101 1.00 98.50 103 LEU A CA 1
ATOM 836 C C . LEU A 1 103 ? 2.082 -6.446 3.658 1.00 98.50 103 LEU A C 1
ATOM 838 O O . LEU A 1 103 ? 1.853 -6.013 4.783 1.00 98.50 103 LEU A O 1
ATOM 842 N N . GLY A 1 104 ? 3.054 -5.962 2.880 1.00 98.31 104 GLY A N 1
ATOM 843 C CA . GLY A 1 104 ? 3.928 -4.857 3.272 1.00 98.31 104 GLY A CA 1
ATOM 844 C C . GLY A 1 104 ? 3.133 -3.607 3.630 1.00 98.31 104 GLY A 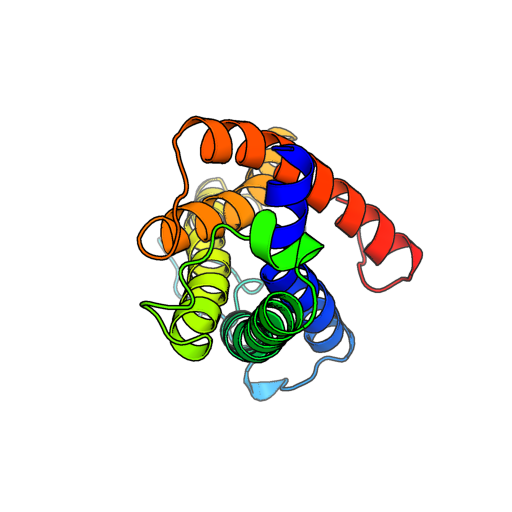C 1
ATOM 845 O O . GLY A 1 104 ? 3.371 -3.009 4.677 1.00 98.31 104 GLY A O 1
ATOM 846 N N . TYR A 1 105 ? 2.124 -3.282 2.818 1.00 98.00 105 TYR A N 1
ATOM 847 C CA . TYR A 1 105 ? 1.185 -2.200 3.089 1.00 98.00 105 TYR A CA 1
ATOM 848 C C . TYR A 1 105 ? 0.471 -2.401 4.435 1.00 98.00 105 TYR A C 1
ATOM 850 O O . TYR A 1 105 ? 0.564 -1.561 5.326 1.00 98.00 105 TYR A O 1
ATOM 858 N N . VAL A 1 106 ? -0.237 -3.524 4.604 1.00 97.38 106 VAL A N 1
ATOM 859 C CA . VAL A 1 106 ? -1.118 -3.743 5.766 1.00 97.38 106 VAL A CA 1
ATOM 860 C C . VAL A 1 106 ? -0.322 -3.894 7.059 1.00 97.38 106 VAL A C 1
ATOM 862 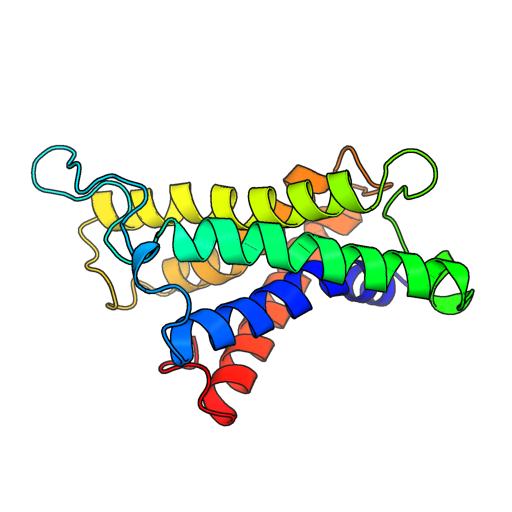O O . VAL A 1 106 ? -0.696 -3.311 8.074 1.00 97.38 106 VAL A O 1
ATOM 865 N N . ILE A 1 107 ? 0.768 -4.665 7.039 1.00 97.69 107 ILE A N 1
ATOM 866 C CA . ILE A 1 107 ? 1.591 -4.928 8.224 1.00 97.69 107 ILE A CA 1
ATOM 867 C C . ILE A 1 107 ? 2.204 -3.628 8.739 1.00 97.69 107 ILE A C 1
ATOM 869 O O . ILE A 1 107 ? 2.213 -3.413 9.950 1.00 97.69 107 ILE A O 1
ATOM 873 N N . ALA A 1 108 ? 2.670 -2.744 7.854 1.00 97.00 108 ALA A N 1
ATOM 874 C CA . ALA A 1 108 ? 3.309 -1.502 8.270 1.00 97.00 108 ALA A CA 1
ATOM 875 C C . ALA A 1 108 ? 2.352 -0.502 8.937 1.00 97.00 108 ALA A C 1
ATOM 877 O O . ALA A 1 108 ? 2.777 0.260 9.803 1.00 97.00 108 ALA A O 1
ATOM 878 N N . GLU A 1 109 ? 1.052 -0.555 8.636 1.00 95.00 109 GLU A N 1
ATOM 879 C CA . GLU A 1 109 ? 0.050 0.271 9.323 1.00 95.00 109 GLU A CA 1
ATOM 880 C C . GLU A 1 109 ? -0.270 -0.212 10.757 1.00 95.00 109 GLU A C 1
ATOM 882 O O . GLU A 1 109 ? -0.828 0.540 11.573 1.00 95.00 109 GLU A O 1
ATOM 887 N N . LEU A 1 110 ? 0.025 -1.477 11.092 1.00 95.06 110 LEU A N 1
ATOM 888 C CA . LEU A 1 110 ? -0.339 -2.066 12.389 1.00 95.06 110 LEU A CA 1
ATOM 889 C C . LEU A 1 110 ? 0.444 -1.463 13.568 1.00 95.06 110 LEU A C 1
ATOM 891 O O . LEU A 1 110 ? -0.212 -1.086 14.545 1.00 95.06 110 LEU A O 1
ATOM 895 N N . PRO A 1 111 ? 1.788 -1.307 13.520 1.00 94.00 111 PRO A N 1
ATOM 896 C CA . PRO A 1 111 ? 2.552 -0.664 14.590 1.00 94.00 111 PRO A CA 1
ATOM 897 C C . PRO A 1 111 ? 2.042 0.734 14.930 1.00 94.00 111 PRO A C 1
ATOM 899 O O . PRO A 1 111 ? 1.886 1.077 16.101 1.00 94.00 111 PRO A O 1
ATOM 902 N N . ASN A 1 112 ? 1.725 1.528 13.910 1.00 91.81 112 ASN A N 1
ATOM 903 C CA . ASN A 1 112 ? 1.209 2.875 14.086 1.00 91.81 112 ASN A CA 1
ATOM 904 C C . ASN A 1 112 ? -0.197 2.869 14.716 1.00 91.81 112 ASN A C 1
ATOM 906 O O . ASN A 1 112 ? -0.483 3.598 15.669 1.00 91.81 112 ASN A O 1
ATOM 910 N N . SER A 1 113 ? -1.071 1.969 14.263 1.00 91.12 113 SER A N 1
ATOM 911 C CA . SER A 1 113 ? -2.397 1.786 14.868 1.00 91.12 113 SER A CA 1
ATOM 912 C C . SER A 1 113 ? -2.298 1.402 16.342 1.00 91.12 113 SER A C 1
ATOM 914 O O . SER A 1 113 ? -2.978 2.002 17.177 1.00 91.12 113 SER A O 1
ATOM 916 N N . PHE A 1 114 ? -1.392 0.477 16.664 1.00 92.94 114 PHE A N 1
ATOM 917 C CA . PHE A 1 114 ? -1.080 0.074 18.028 1.00 92.94 114 PHE A CA 1
ATOM 918 C C . PHE A 1 114 ? -0.571 1.240 18.879 1.00 92.94 114 PHE A C 1
ATOM 920 O O . PHE A 1 114 ? -1.139 1.518 19.937 1.00 92.94 114 PHE A O 1
ATOM 927 N N . ALA A 1 115 ? 0.428 1.983 18.396 1.00 91.25 115 ALA A N 1
ATOM 928 C CA . ALA A 1 115 ? 0.975 3.148 19.087 1.00 91.25 115 ALA A CA 1
ATOM 929 C C . ALA A 1 115 ? -0.117 4.180 19.407 1.00 91.25 115 ALA A C 1
ATOM 931 O O . ALA A 1 115 ? -0.237 4.618 20.553 1.00 91.25 115 ALA A O 1
ATOM 932 N N . LYS A 1 116 ? -1.001 4.483 18.443 1.00 89.56 116 LYS A N 1
ATOM 933 C CA . LYS A 1 116 ? -2.150 5.378 18.658 1.00 89.56 116 LYS A CA 1
ATOM 934 C C . LYS A 1 116 ? -3.067 4.884 19.780 1.00 89.56 116 LYS A C 1
ATOM 936 O O . LYS A 1 116 ? -3.491 5.691 20.610 1.00 89.56 116 LYS A O 1
ATOM 941 N N . ARG A 1 117 ? -3.356 3.576 19.843 1.00 90.94 117 ARG A N 1
ATOM 942 C CA . ARG A 1 117 ? -4.196 3.003 20.910 1.00 90.94 117 ARG A CA 1
ATOM 943 C C . ARG A 1 117 ? -3.523 3.108 22.273 1.00 90.94 117 ARG A C 1
ATOM 945 O O . ARG A 1 117 ? -4.163 3.548 23.229 1.00 90.94 117 ARG A O 1
ATOM 952 N N . ILE A 1 118 ? -2.238 2.765 22.368 1.00 88.06 118 ILE A N 1
ATOM 953 C CA . ILE A 1 118 ? -1.469 2.857 23.616 1.00 88.06 118 ILE A CA 1
ATOM 954 C C . ILE A 1 118 ? -1.371 4.310 24.097 1.00 88.06 118 ILE A C 1
ATOM 956 O O . ILE A 1 118 ? -1.523 4.556 25.293 1.00 88.06 118 ILE A O 1
ATOM 960 N N . SER A 1 119 ? -1.261 5.289 23.198 1.00 86.00 119 SER A N 1
ATOM 961 C CA . SER A 1 119 ? -1.302 6.719 23.536 1.00 86.00 119 SER A CA 1
ATOM 962 C C . SER A 1 119 ? -2.698 7.260 23.883 1.00 86.00 119 SER A C 1
ATOM 964 O O . SER A 1 119 ? -2.822 8.435 24.212 1.00 86.00 119 SER A O 1
ATOM 966 N N . GLY A 1 120 ? -3.749 6.433 23.853 1.00 84.12 120 GLY A N 1
ATOM 967 C CA . GLY A 1 120 ? -5.111 6.839 24.219 1.00 84.12 120 GLY A CA 1
ATOM 968 C C . GLY A 1 120 ? -5.836 7.675 23.160 1.00 84.12 120 GLY A C 1
ATOM 969 O O . GLY A 1 120 ? -6.876 8.256 23.455 1.00 84.12 120 GLY A O 1
ATOM 970 N N . ILE A 1 121 ? -5.316 7.737 21.933 1.00 83.38 121 ILE A N 1
ATOM 971 C CA . ILE A 1 121 ? -6.009 8.375 20.810 1.00 83.38 121 ILE A CA 1
ATOM 972 C C . ILE A 1 121 ? -7.161 7.450 20.416 1.00 83.38 121 ILE A C 1
ATOM 974 O O . ILE A 1 121 ? -6.933 6.264 20.205 1.00 83.38 121 ILE A O 1
ATOM 978 N N . GLU A 1 122 ? -8.392 7.959 20.329 1.00 77.00 122 GLU A N 1
ATOM 979 C CA . GLU A 1 122 ? -9.563 7.175 19.906 1.00 77.00 122 GLU A CA 1
ATOM 980 C C . GLU A 1 122 ? -9.609 6.980 18.384 1.00 77.00 122 GLU A C 1
ATOM 982 O O . GLU A 1 122 ? -8.816 7.541 17.633 1.00 77.00 122 GLU A O 1
ATOM 987 N N . GLU A 1 123 ? -10.455 6.068 17.900 1.00 71.94 123 GLU A N 1
ATOM 988 C CA . GLU A 1 123 ? -10.575 5.834 16.455 1.00 71.94 123 GLU A CA 1
ATOM 989 C C . GLU A 1 123 ? -11.344 6.975 15.799 1.00 71.94 123 GLU A C 1
ATOM 991 O O . GLU A 1 123 ? -12.290 7.501 16.377 1.00 71.94 123 GLU A O 1
ATOM 996 N N . GLY A 1 124 ? -10.936 7.369 14.594 1.00 67.00 124 GLY A N 1
ATOM 997 C CA . GLY A 1 124 ? -11.592 8.447 13.852 1.00 67.00 124 GLY A CA 1
ATOM 998 C C . GLY A 1 124 ? -11.307 9.858 14.375 1.00 67.00 124 GLY A C 1
ATOM 999 O O . GLY A 1 124 ? -11.700 10.818 13.717 1.00 67.00 124 GLY A O 1
ATOM 1000 N N . LYS A 1 125 ? -10.591 10.010 15.498 1.00 69.38 125 LYS A N 1
ATOM 1001 C CA . LYS A 1 125 ? -10.067 11.308 15.936 1.00 69.38 125 LYS A CA 1
ATOM 1002 C C . LYS A 1 125 ? -8.677 11.525 15.333 1.00 69.38 125 LYS A C 1
ATOM 1004 O O . LYS A 1 125 ? -7.818 10.656 15.511 1.00 69.38 125 LYS A O 1
ATOM 1009 N N . PRO A 1 126 ? -8.432 12.651 14.636 1.00 64.88 126 PRO A N 1
ATOM 1010 C CA . PRO A 1 126 ? -7.091 12.969 14.177 1.00 64.88 126 PRO A CA 1
ATOM 1011 C C . PRO A 1 126 ? -6.182 13.102 15.401 1.00 64.88 126 PRO A C 1
ATOM 1013 O O . PRO A 1 126 ? -6.512 13.784 16.373 1.00 64.88 126 PRO A O 1
ATOM 1016 N N . GLY A 1 127 ? -5.049 12.403 15.375 1.00 71.94 127 GLY A N 1
ATOM 1017 C CA . GLY A 1 127 ? -4.001 12.621 16.363 1.00 71.94 127 GLY A CA 1
ATOM 1018 C C . GLY A 1 127 ? -3.353 13.999 16.184 1.00 71.94 127 GLY A C 1
ATOM 1019 O O . GLY A 1 127 ? -3.745 14.807 15.345 1.00 71.94 127 GLY A O 1
ATOM 1020 N N . LYS A 1 128 ? -2.281 14.253 16.937 1.00 80.81 128 LYS A N 1
ATOM 1021 C CA . LYS A 1 128 ? -1.368 15.376 16.654 1.00 80.81 128 LYS A CA 1
ATOM 1022 C C . LYS A 1 128 ? -0.813 15.278 15.223 1.00 80.81 128 LYS A C 1
ATOM 1024 O O . LYS A 1 128 ? -0.708 14.171 14.701 1.00 80.81 128 LYS A O 1
ATOM 1029 N N . TYR A 1 129 ? -0.371 16.400 14.650 1.00 81.69 129 TYR A N 1
ATOM 1030 C CA . TYR A 1 129 ? 0.142 16.504 13.271 1.00 81.69 129 TYR A CA 1
ATOM 1031 C C . TYR A 1 129 ? 1.156 15.413 12.879 1.00 81.69 129 TYR A C 1
ATOM 1033 O O . TYR A 1 129 ? 1.056 14.835 11.801 1.00 81.69 129 TYR A O 1
ATOM 1041 N N . TYR A 1 130 ? 2.088 15.055 13.770 1.00 82.88 130 TYR A N 1
ATOM 1042 C CA . TYR A 1 130 ? 3.063 13.996 13.482 1.00 82.88 130 TYR A CA 1
ATOM 1043 C C . TYR A 1 130 ? 2.421 12.611 13.285 1.00 82.88 130 TYR A C 1
ATOM 1045 O O . TYR A 1 130 ? 2.957 11.814 12.530 1.00 82.88 130 TYR A O 1
ATOM 1053 N N . ASN A 1 131 ? 1.268 12.319 13.904 1.00 84.81 131 ASN A N 1
ATOM 1054 C CA . ASN A 1 131 ? 0.555 11.059 13.664 1.00 84.81 131 ASN A CA 1
ATOM 1055 C C . ASN A 1 131 ? 0.002 11.018 12.244 1.00 84.81 131 ASN A C 1
ATOM 1057 O O . ASN A 1 131 ? 0.045 9.971 11.622 1.00 84.81 131 ASN A O 1
ATOM 1061 N N . VAL A 1 132 ? -0.463 12.154 11.714 1.00 84.25 132 VAL A N 1
ATOM 1062 C CA . VAL A 1 132 ? -0.895 12.236 10.313 1.00 84.25 132 VAL A CA 1
ATOM 1063 C C . VAL A 1 132 ? 0.290 11.940 9.398 1.00 84.25 132 VAL A C 1
ATOM 1065 O O . VAL A 1 132 ? 0.160 11.139 8.487 1.00 84.25 132 VAL A O 1
ATOM 1068 N N . MET A 1 133 ? 1.464 12.516 9.667 1.00 87.44 133 MET A N 1
ATOM 1069 C CA . MET A 1 133 ? 2.664 12.238 8.866 1.00 87.44 133 MET A CA 1
ATOM 1070 C C . MET A 1 133 ? 3.069 10.758 8.913 1.00 87.44 133 MET A C 1
ATOM 1072 O O . MET A 1 133 ? 3.406 10.193 7.878 1.00 87.44 133 MET A O 1
ATOM 1076 N N . ILE A 1 134 ? 2.995 10.118 10.086 1.00 89.75 134 ILE A N 1
ATOM 1077 C CA . ILE A 1 134 ? 3.262 8.679 10.227 1.00 89.75 134 ILE A CA 1
ATOM 1078 C C . ILE A 1 134 ? 2.199 7.857 9.481 1.00 89.75 134 ILE A C 1
ATOM 1080 O O . ILE A 1 134 ? 2.570 6.949 8.748 1.00 89.75 134 ILE A O 1
ATOM 1084 N N . ASP A 1 135 ? 0.913 8.212 9.593 1.00 88.62 135 ASP A N 1
ATOM 1085 C CA . ASP A 1 135 ? -0.199 7.571 8.869 1.00 88.62 135 ASP A CA 1
ATOM 1086 C C . ASP A 1 135 ? -0.030 7.656 7.341 1.00 88.62 135 ASP A C 1
ATOM 1088 O O . ASP A 1 135 ? -0.491 6.778 6.623 1.00 88.62 135 ASP A O 1
ATOM 1092 N N . GLN A 1 136 ? 0.598 8.716 6.820 1.00 89.94 136 GLN A N 1
ATOM 1093 C CA . GLN A 1 136 ? 0.858 8.829 5.380 1.00 89.94 136 GLN A CA 1
ATOM 1094 C C . GLN A 1 136 ? 2.146 8.108 4.940 1.00 89.94 136 GLN A C 1
ATOM 1096 O O . GLN A 1 136 ? 2.315 7.844 3.751 1.00 89.94 136 GLN A O 1
ATOM 1101 N N . ALA A 1 137 ? 3.076 7.841 5.862 1.00 93.75 137 ALA A N 1
ATOM 1102 C CA . ALA A 1 137 ? 4.384 7.256 5.559 1.00 93.75 137 ALA A CA 1
ATOM 1103 C C . ALA A 1 137 ? 4.454 5.743 5.804 1.00 93.75 137 ALA A C 1
ATOM 1105 O O . ALA A 1 137 ? 5.268 5.069 5.171 1.00 93.75 137 ALA A O 1
ATOM 1106 N N . ASP A 1 138 ? 3.638 5.212 6.716 1.00 95.00 138 ASP A N 1
ATOM 1107 C CA . ASP A 1 138 ? 3.726 3.830 7.188 1.00 95.00 138 ASP A CA 1
ATOM 1108 C C . ASP A 1 138 ? 3.610 2.807 6.049 1.00 95.00 138 ASP A C 1
ATOM 1110 O O . ASP A 1 138 ? 4.526 2.012 5.834 1.00 95.00 138 ASP A O 1
ATOM 1114 N N . SER A 1 139 ? 2.548 2.871 5.256 1.00 95.69 139 SER A N 1
ATOM 1115 C CA . SER A 1 139 ? 2.280 1.929 4.175 1.00 95.69 139 SER A CA 1
ATOM 1116 C C . SER A 1 139 ? 3.259 2.041 2.994 1.00 95.69 139 SER A C 1
ATOM 1118 O O . SER A 1 139 ? 3.715 0.984 2.538 1.00 95.69 139 SER A O 1
ATOM 1120 N N . PRO A 1 140 ? 3.691 3.234 2.516 1.00 95.94 140 PRO A N 1
ATOM 1121 C CA . PRO A 1 140 ? 4.777 3.320 1.541 1.00 95.94 140 PRO A CA 1
ATOM 1122 C C . PRO A 1 140 ? 6.096 2.718 2.022 1.00 95.94 140 PRO A C 1
ATOM 1124 O O . PRO A 1 140 ? 6.727 1.959 1.283 1.00 95.94 140 PRO A O 1
ATOM 1127 N N . ILE A 1 141 ? 6.508 3.026 3.258 1.00 97.81 141 ILE A N 1
ATOM 1128 C CA . ILE A 1 141 ? 7.724 2.459 3.855 1.00 97.81 141 ILE A CA 1
ATOM 1129 C C . ILE A 1 141 ? 7.584 0.937 3.954 1.00 97.81 141 ILE A C 1
ATOM 1131 O O . ILE A 1 141 ? 8.502 0.210 3.578 1.00 97.81 141 ILE A O 1
ATOM 1135 N N . GLY A 1 142 ? 6.417 0.453 4.382 1.00 98.00 142 GLY A N 1
ATOM 1136 C CA . GLY A 1 142 ? 6.077 -0.964 4.426 1.00 98.00 142 GLY A CA 1
ATOM 1137 C C . GLY A 1 142 ? 6.241 -1.676 3.091 1.00 98.00 142 GLY A C 1
ATOM 1138 O O . GLY A 1 142 ? 6.888 -2.720 3.023 1.00 98.00 142 GLY A O 1
ATOM 1139 N N . CYS A 1 143 ? 5.706 -1.093 2.017 1.00 98.12 143 CYS A N 1
ATOM 1140 C CA . CYS A 1 143 ? 5.840 -1.637 0.666 1.00 98.12 143 CYS A CA 1
ATOM 1141 C C . CYS A 1 143 ? 7.304 -1.674 0.209 1.00 98.12 143 CYS A C 1
ATOM 1143 O O . CYS A 1 143 ? 7.750 -2.689 -0.319 1.00 98.12 143 CYS A O 1
ATOM 1145 N N . MET A 1 144 ? 8.063 -0.592 0.419 1.00 98.38 144 MET A N 1
ATOM 1146 C CA . MET A 1 144 ? 9.478 -0.543 0.033 1.00 98.38 144 MET A CA 1
ATOM 1147 C C . MET A 1 144 ? 10.322 -1.564 0.802 1.00 98.38 144 MET A C 1
ATOM 1149 O O . MET A 1 144 ? 11.144 -2.245 0.197 1.00 98.38 144 MET A O 1
ATOM 1153 N N . LEU A 1 145 ? 10.096 -1.720 2.111 1.00 98.31 145 LEU A N 1
ATOM 1154 C CA . LEU A 1 145 ? 10.787 -2.725 2.923 1.00 98.31 145 LEU A CA 1
ATOM 1155 C C . LEU A 1 145 ? 10.432 -4.148 2.485 1.00 98.31 145 LEU A C 1
ATOM 1157 O O . LEU A 1 145 ? 11.325 -4.970 2.294 1.00 98.31 145 LEU A O 1
ATOM 1161 N N . ALA A 1 146 ? 9.142 -4.435 2.285 1.00 98.12 146 ALA A N 1
ATOM 1162 C CA . ALA A 1 146 ? 8.687 -5.753 1.850 1.00 98.12 146 ALA A CA 1
ATOM 1163 C C . ALA A 1 146 ? 9.244 -6.134 0.472 1.00 98.12 146 ALA A C 1
ATOM 1165 O O . ALA A 1 146 ? 9.531 -7.304 0.230 1.00 98.12 146 ALA A O 1
ATOM 1166 N N . LEU A 1 147 ? 9.426 -5.153 -0.416 1.00 98.38 147 LEU A N 1
ATOM 1167 C CA . LEU A 1 147 ? 9.912 -5.371 -1.776 1.00 98.38 147 LEU A CA 1
ATOM 1168 C C . LEU A 1 147 ? 11.402 -5.163 -1.972 1.00 98.38 147 LEU A C 1
ATOM 1170 O O . LEU A 1 147 ? 11.888 -5.365 -3.085 1.00 98.38 147 LEU A O 1
ATOM 1174 N N . TRP A 1 148 ? 12.144 -4.839 -0.917 1.00 97.62 148 TRP A N 1
ATOM 1175 C CA . TRP A 1 148 ? 13.591 -4.688 -1.012 1.00 97.62 148 TRP A CA 1
ATOM 1176 C C . TRP A 1 148 ? 14.247 -5.947 -1.595 1.00 97.62 148 TRP A C 1
ATOM 1178 O O . TRP A 1 148 ? 15.077 -5.856 -2.487 1.00 97.62 148 TRP A O 1
ATOM 1188 N N . ALA A 1 149 ? 13.819 -7.137 -1.160 1.00 96.56 149 ALA A N 1
ATOM 1189 C CA . ALA A 1 149 ? 14.343 -8.412 -1.661 1.00 96.56 149 ALA A CA 1
ATOM 1190 C C . ALA A 1 149 ? 13.840 -8.799 -3.069 1.00 96.56 149 ALA A C 1
ATOM 1192 O O . ALA A 1 149 ? 14.349 -9.745 -3.665 1.00 96.56 149 ALA A O 1
ATOM 1193 N N . PHE A 1 150 ? 12.838 -8.091 -3.596 1.00 98.00 150 PHE A N 1
ATOM 1194 C CA . PHE A 1 150 ? 12.173 -8.383 -4.870 1.00 98.00 150 PHE A CA 1
ATOM 1195 C C . PHE A 1 150 ? 12.480 -7.331 -5.945 1.00 98.00 150 PHE A C 1
ATOM 1197 O O . PHE A 1 150 ? 11.820 -7.295 -6.986 1.00 98.00 150 PHE A O 1
ATOM 1204 N N . SER A 1 151 ? 13.434 -6.438 -5.686 1.00 97.50 151 SER A N 1
ATOM 1205 C CA . SER A 1 151 ? 13.727 -5.298 -6.547 1.00 97.50 151 SER A CA 1
ATOM 1206 C C . SER A 1 151 ? 15.193 -4.892 -6.487 1.00 97.50 151 SER A C 1
ATOM 1208 O O . SER A 1 151 ? 15.893 -5.186 -5.523 1.00 97.50 151 SER A O 1
ATOM 1210 N N . ASP A 1 152 ? 15.625 -4.120 -7.478 1.00 96.56 152 ASP A N 1
ATOM 1211 C CA . ASP A 1 152 ? 16.946 -3.482 -7.506 1.00 96.56 152 ASP A CA 1
ATOM 1212 C C . ASP A 1 152 ? 16.949 -2.152 -6.729 1.00 96.56 152 ASP A C 1
ATOM 1214 O O . ASP A 1 152 ? 17.591 -1.163 -7.105 1.00 96.56 152 ASP A O 1
ATOM 1218 N N . MET A 1 153 ? 16.163 -2.087 -5.650 1.00 96.94 153 MET A N 1
ATOM 1219 C CA . MET A 1 153 ? 16.038 -0.895 -4.825 1.00 96.94 153 MET A CA 1
ATOM 1220 C C . MET A 1 153 ? 17.353 -0.601 -4.104 1.00 96.94 153 MET A C 1
ATOM 1222 O O . MET A 1 153 ? 17.917 -1.446 -3.414 1.00 96.94 153 MET A O 1
ATOM 1226 N N . ASN A 1 154 ? 17.819 0.641 -4.222 1.00 96.62 154 ASN A N 1
ATOM 1227 C CA . ASN A 1 154 ? 18.958 1.138 -3.460 1.00 96.62 154 ASN A CA 1
ATOM 1228 C C . ASN A 1 154 ? 18.515 2.124 -2.369 1.00 96.62 154 ASN A C 1
ATOM 1230 O O . ASN A 1 154 ? 17.383 2.610 -2.349 1.00 96.62 154 ASN A O 1
ATOM 1234 N N . ILE A 1 155 ? 19.441 2.461 -1.469 1.00 97.12 155 ILE A N 1
ATOM 1235 C CA . ILE A 1 155 ? 19.182 3.365 -0.337 1.00 97.12 155 ILE A CA 1
ATOM 1236 C C . ILE A 1 155 ? 18.668 4.734 -0.809 1.00 97.12 155 ILE A C 1
ATOM 1238 O O . ILE A 1 155 ? 17.770 5.300 -0.190 1.00 97.12 155 ILE A O 1
ATOM 1242 N N . MET A 1 156 ? 19.183 5.258 -1.926 1.00 97.31 156 MET A N 1
ATOM 1243 C CA . MET A 1 156 ? 18.733 6.546 -2.462 1.00 97.31 156 MET A CA 1
ATOM 1244 C C . MET A 1 156 ? 17.272 6.492 -2.923 1.00 97.31 156 MET A C 1
ATOM 1246 O O . MET A 1 156 ? 16.512 7.421 -2.655 1.00 97.31 156 MET A O 1
ATOM 1250 N N . PHE A 1 157 ? 16.861 5.402 -3.577 1.00 98.06 157 PHE A N 1
ATOM 1251 C CA . PHE A 1 157 ? 15.467 5.167 -3.943 1.00 98.06 157 PHE A CA 1
ATOM 1252 C C . PHE A 1 157 ? 14.581 5.106 -2.702 1.00 98.06 157 PHE A C 1
ATOM 1254 O O . PHE A 1 157 ? 13.535 5.742 -2.681 1.00 98.06 157 PHE A O 1
ATOM 1261 N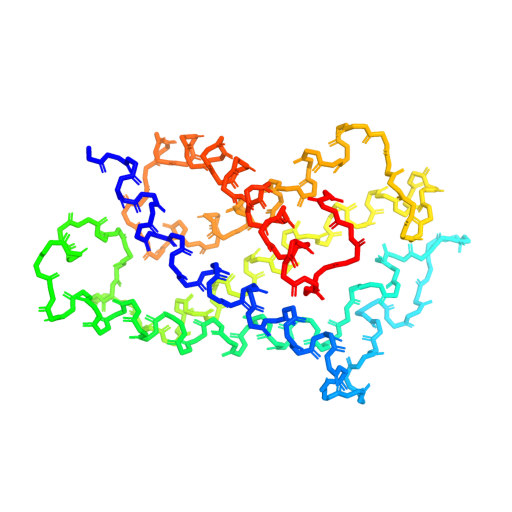 N . PHE A 1 158 ? 15.019 4.411 -1.653 1.00 97.94 158 PHE A N 1
ATOM 1262 C CA . PHE A 1 158 ? 14.264 4.290 -0.409 1.00 97.94 158 PHE A CA 1
ATOM 1263 C C . PHE A 1 158 ? 14.071 5.640 0.303 1.00 97.94 158 PHE A C 1
ATOM 1265 O O . PHE A 1 158 ? 12.956 5.997 0.692 1.00 97.94 158 PHE A O 1
ATOM 1272 N N . ILE A 1 159 ? 15.143 6.431 0.437 1.00 97.44 159 ILE A N 1
ATOM 1273 C CA . ILE A 1 159 ? 15.087 7.761 1.061 1.00 97.44 159 ILE A CA 1
ATOM 1274 C C . ILE A 1 159 ? 14.207 8.697 0.226 1.00 97.44 159 ILE A C 1
ATOM 1276 O O . ILE A 1 159 ? 13.267 9.289 0.753 1.00 97.44 159 ILE A O 1
ATOM 1280 N N . ALA A 1 160 ? 14.467 8.807 -1.081 1.00 97.62 160 ALA A N 1
ATOM 1281 C CA . ALA A 1 160 ? 13.679 9.663 -1.966 1.00 97.62 160 ALA A CA 1
ATOM 1282 C C . ALA A 1 160 ? 12.209 9.222 -2.025 1.00 97.62 160 ALA A C 1
ATOM 1284 O O . ALA A 1 160 ? 11.311 10.063 -1.996 1.00 97.62 160 ALA A O 1
ATOM 1285 N N . GLY A 1 161 ? 11.964 7.912 -2.059 1.00 97.44 161 GLY A N 1
ATOM 1286 C CA . GLY A 1 161 ? 10.637 7.315 -2.056 1.00 97.44 161 GLY A CA 1
ATOM 1287 C C . GLY A 1 161 ? 9.866 7.614 -0.783 1.00 97.44 161 GLY A C 1
ATOM 1288 O O . GLY A 1 161 ? 8.695 7.954 -0.869 1.00 97.44 161 GLY A O 1
ATOM 1289 N N . THR A 1 162 ? 10.516 7.617 0.380 1.00 96.38 162 THR A N 1
ATOM 1290 C CA . THR A 1 162 ? 9.863 7.981 1.647 1.00 96.38 162 THR A CA 1
ATOM 1291 C C . THR A 1 162 ? 9.215 9.367 1.562 1.00 96.38 162 THR A C 1
ATOM 1293 O O . THR A 1 162 ? 8.031 9.518 1.860 1.00 96.38 162 THR A O 1
ATOM 1296 N N . PHE A 1 163 ? 9.950 10.377 1.088 1.00 96.06 163 PHE A N 1
ATOM 1297 C CA . PHE A 1 163 ? 9.413 11.735 0.944 1.00 96.06 163 PHE A CA 1
ATOM 1298 C C . PHE A 1 163 ? 8.436 11.866 -0.228 1.00 96.06 163 PHE A C 1
ATOM 1300 O O . PHE A 1 163 ? 7.408 12.536 -0.113 1.00 96.06 163 PHE A O 1
ATOM 1307 N N . PHE A 1 164 ? 8.734 11.219 -1.356 1.00 97.06 164 PHE A N 1
ATOM 1308 C CA . PHE A 1 164 ? 7.890 11.274 -2.544 1.00 97.06 164 PHE A CA 1
ATOM 1309 C C . PHE A 1 164 ? 6.525 10.622 -2.303 1.00 97.06 164 PHE A C 1
ATOM 1311 O O . PHE A 1 164 ? 5.495 11.209 -2.627 1.00 97.06 164 PHE A O 1
ATOM 1318 N N . TYR A 1 165 ? 6.496 9.436 -1.697 1.00 96.56 165 TYR A N 1
ATOM 1319 C CA . TYR A 1 165 ? 5.259 8.714 -1.423 1.00 96.56 165 TYR A CA 1
ATOM 1320 C C . TYR A 1 165 ? 4.444 9.347 -0.306 1.00 96.56 165 TYR A C 1
ATOM 1322 O O . TYR A 1 165 ? 3.223 9.322 -0.393 1.00 96.56 165 TYR A O 1
ATOM 1330 N N . LEU A 1 166 ? 5.082 9.997 0.671 1.00 94.00 166 LEU A N 1
ATOM 1331 C CA . LEU A 1 166 ? 4.381 10.836 1.639 1.00 94.00 166 LEU A CA 1
ATOM 1332 C C . LEU A 1 166 ? 3.547 11.919 0.924 1.00 94.00 166 LEU A C 1
ATOM 1334 O O . LEU A 1 166 ? 2.354 12.075 1.193 1.00 94.00 166 LEU A O 1
ATOM 1338 N N . ALA A 1 167 ? 4.156 12.639 -0.024 1.00 94.12 167 ALA A N 1
ATOM 1339 C CA . ALA A 1 167 ? 3.465 13.653 -0.820 1.00 94.12 167 ALA A CA 1
ATOM 1340 C C . ALA A 1 167 ? 2.396 13.039 -1.742 1.00 94.12 167 ALA A C 1
ATOM 1342 O O . ALA A 1 167 ? 1.278 13.551 -1.825 1.00 94.12 167 ALA A O 1
ATOM 1343 N N . LEU A 1 168 ? 2.714 11.918 -2.396 1.00 94.19 168 LEU A N 1
ATOM 1344 C CA . LEU A 1 168 ? 1.7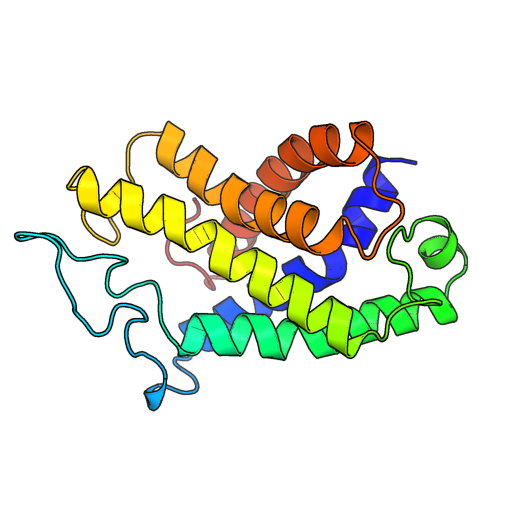94 11.209 -3.284 1.00 94.19 168 LEU A CA 1
ATOM 1345 C C . LEU A 1 168 ? 0.548 10.720 -2.533 1.00 94.19 168 LEU A C 1
ATOM 1347 O O . LEU A 1 168 ? -0.570 10.861 -3.024 1.00 94.19 168 LEU A O 1
ATOM 1351 N N . HIS A 1 169 ? 0.723 10.185 -1.326 1.00 91.44 169 HIS A N 1
ATOM 1352 C CA . HIS A 1 169 ? -0.372 9.686 -0.506 1.00 91.44 169 HIS A CA 1
ATOM 1353 C C . HIS A 1 169 ? -1.287 10.828 -0.040 1.00 91.44 169 HIS A C 1
ATOM 1355 O O . HIS A 1 169 ? -2.509 10.723 -0.149 1.00 91.44 169 HIS A O 1
ATOM 1361 N N . MET A 1 170 ? -0.719 11.973 0.367 1.00 91.00 170 MET A N 1
ATOM 1362 C CA . MET A 1 170 ? -1.505 13.183 0.650 1.00 91.00 170 MET A CA 1
ATOM 1363 C C . MET A 1 170 ? -2.300 13.659 -0.572 1.00 91.00 170 MET A C 1
ATOM 1365 O O . MET A 1 170 ? -3.487 13.961 -0.447 1.00 91.00 170 MET A O 1
ATOM 1369 N N . PHE A 1 171 ? -1.681 13.679 -1.756 1.00 93.31 171 PHE A N 1
ATOM 1370 C CA . PHE A 1 171 ? -2.363 14.026 -3.003 1.00 93.31 171 PHE A CA 1
ATOM 1371 C C . PHE A 1 171 ? -3.561 13.101 -3.273 1.00 93.31 171 PHE A C 1
ATOM 1373 O O . PHE A 1 171 ? -4.670 13.583 -3.517 1.00 93.31 171 PHE A O 1
ATOM 1380 N N . PHE A 1 172 ? -3.375 11.781 -3.164 1.00 92.56 172 PHE A N 1
ATOM 1381 C CA . PHE A 1 172 ? -4.468 10.828 -3.356 1.00 92.56 172 PHE A CA 1
ATOM 1382 C C . PHE A 1 172 ? -5.558 10.956 -2.294 1.00 92.56 172 PHE A C 1
ATOM 1384 O O . PHE A 1 172 ? -6.729 10.801 -2.625 1.00 92.56 172 PHE A O 1
ATOM 1391 N N . ASN A 1 173 ? -5.232 11.292 -1.047 1.00 90.44 173 ASN A N 1
ATOM 1392 C CA . ASN A 1 173 ? -6.255 11.504 -0.023 1.00 90.44 173 ASN A CA 1
ATOM 1393 C C . ASN A 1 173 ? -7.167 12.690 -0.346 1.00 90.44 173 ASN A C 1
ATOM 1395 O O . ASN A 1 173 ? -8.389 12.566 -0.223 1.00 90.44 173 ASN A O 1
ATOM 1399 N N . VAL A 1 174 ? -6.595 13.796 -0.830 1.00 91.88 174 VAL A N 1
ATOM 1400 C CA . VAL A 1 174 ? -7.359 14.959 -1.299 1.00 91.88 174 VAL A CA 1
ATOM 1401 C C . VAL A 1 174 ? -8.195 14.602 -2.530 1.00 91.88 174 VAL A C 1
ATOM 1403 O O . VAL A 1 174 ? -9.380 14.931 -2.574 1.00 91.88 174 VAL A O 1
ATOM 1406 N N . LEU A 1 175 ? -7.619 13.882 -3.498 1.00 92.31 175 LEU A N 1
ATOM 1407 C CA . LEU A 1 175 ? -8.331 13.438 -4.699 1.00 92.31 175 LEU A CA 1
ATOM 1408 C C . LEU A 1 175 ? -9.504 12.507 -4.360 1.00 92.31 175 LEU A C 1
ATOM 1410 O O . LEU A 1 175 ? -10.612 12.688 -4.849 1.00 92.31 175 LEU A O 1
ATOM 1414 N N . LEU A 1 176 ? -9.288 11.517 -3.496 1.00 90.62 176 LEU A N 1
ATOM 1415 C CA . LEU A 1 176 ? -10.328 10.579 -3.073 1.00 90.62 176 LEU A CA 1
ATOM 1416 C C . LEU A 1 176 ? -11.427 11.277 -2.267 1.00 90.62 176 LEU A C 1
ATOM 1418 O O . LEU A 1 176 ? -12.586 10.870 -2.337 1.00 90.62 176 LEU A O 1
ATOM 1422 N N . TYR A 1 177 ? -11.089 12.317 -1.505 1.00 91.44 177 TYR A N 1
ATOM 1423 C CA . TYR A 1 177 ? -12.073 13.153 -0.825 1.00 91.44 177 TYR A CA 1
ATOM 1424 C C . TYR A 1 177 ? -12.903 13.976 -1.819 1.00 91.44 177 TYR A C 1
ATOM 1426 O O . TYR A 1 177 ? -14.128 13.987 -1.706 1.00 91.44 177 TYR A O 1
ATOM 1434 N N . SER A 1 178 ? -12.279 14.591 -2.831 1.00 92.12 178 SER A N 1
ATOM 1435 C CA . SER A 1 178 ? -12.991 15.424 -3.812 1.00 92.12 178 SER A CA 1
ATOM 1436 C C . SER A 1 178 ? -13.990 14.635 -4.664 1.00 92.12 178 SER A C 1
ATOM 1438 O O . SER A 1 178 ? -15.045 15.160 -5.009 1.00 92.12 178 SER A O 1
ATOM 1440 N N . ILE A 1 179 ? -13.721 13.353 -4.928 1.00 91.25 179 ILE A N 1
ATOM 1441 C CA . ILE A 1 179 ? -14.663 12.439 -5.604 1.00 91.25 179 ILE A CA 1
ATOM 1442 C C . ILE A 1 179 ? -15.588 11.680 -4.628 1.00 91.25 179 ILE A C 1
ATOM 1444 O O . ILE A 1 179 ? -16.293 10.743 -5.011 1.00 91.25 179 ILE A O 1
ATOM 1448 N N . GLY A 1 180 ? -15.574 12.044 -3.342 1.00 88.81 180 GLY A N 1
ATOM 1449 C CA . GLY A 1 180 ? -16.446 11.489 -2.306 1.00 88.81 180 GLY A CA 1
ATOM 1450 C C . GLY A 1 180 ? -16.171 10.026 -1.946 1.00 88.81 180 GLY A C 1
ATOM 1451 O O . GLY A 1 180 ? -17.053 9.354 -1.407 1.00 88.81 180 GLY A O 1
ATOM 1452 N N . LEU A 1 181 ? -14.996 9.480 -2.276 1.00 85.62 181 LEU A N 1
ATOM 1453 C CA . LEU A 1 181 ? -14.559 8.145 -1.845 1.00 85.62 181 LEU A CA 1
ATOM 1454 C C . LEU A 1 181 ? -14.023 8.136 -0.403 1.00 85.62 181 LEU A C 1
ATOM 1456 O O . LEU A 1 181 ? -14.130 7.116 0.278 1.00 85.62 181 LEU A O 1
ATOM 1460 N N . ARG A 1 182 ? -13.506 9.269 0.089 1.00 82.94 182 ARG A N 1
ATOM 1461 C CA . ARG A 1 182 ? -13.106 9.480 1.492 1.00 82.94 182 ARG A CA 1
ATOM 1462 C C . ARG A 1 182 ? -14.015 10.489 2.190 1.00 82.94 182 ARG A C 1
ATOM 1464 O O . ARG A 1 182 ? -14.541 11.400 1.565 1.00 82.94 182 ARG A O 1
ATOM 1471 N N . LYS A 1 183 ? -14.150 10.344 3.514 1.00 81.25 183 LYS A N 1
ATOM 1472 C CA . LYS A 1 183 ? -14.870 11.301 4.378 1.00 81.25 183 LYS A CA 1
ATOM 1473 C C . LYS A 1 183 ? -14.012 12.493 4.813 1.00 81.25 183 LYS A C 1
ATOM 1475 O O . LYS A 1 183 ? -14.568 13.548 5.077 1.00 81.25 183 LYS A O 1
ATOM 1480 N N . ASN A 1 184 ? -12.689 12.315 4.877 1.00 80.12 184 ASN A N 1
ATOM 1481 C CA . ASN A 1 184 ? -11.723 13.333 5.298 1.00 80.12 184 ASN A CA 1
ATOM 1482 C C . ASN A 1 184 ? -10.543 13.402 4.307 1.00 80.12 184 ASN A C 1
ATOM 1484 O O . ASN A 1 184 ? -10.111 12.340 3.833 1.00 80.12 184 ASN A O 1
ATOM 1488 N N . PRO A 1 185 ? -10.008 14.608 4.030 1.00 78.50 185 PRO A N 1
ATOM 1489 C CA . PRO A 1 185 ? -8.947 14.831 3.042 1.00 78.50 185 PRO A CA 1
ATOM 1490 C C . PRO A 1 185 ? -7.539 14.456 3.519 1.00 78.50 185 PRO A C 1
ATOM 1492 O O . PRO A 1 185 ? -6.644 14.351 2.686 1.00 78.50 185 PRO A O 1
ATOM 1495 N N . LEU A 1 186 ? -7.334 14.252 4.825 1.00 72.12 186 LEU A N 1
ATOM 1496 C CA . LEU A 1 186 ? -6.068 13.833 5.436 1.00 72.12 186 LEU A CA 1
ATOM 1497 C C . LEU A 1 186 ? -6.329 12.736 6.468 1.00 72.12 186 LEU A C 1
ATOM 1499 O O . LEU A 1 186 ? -7.340 12.852 7.200 1.00 72.12 186 LEU A O 1
#

pLDDT: mean 93.94, std 6.4, range [64.88, 98.81]

Nearest PDB structures (foldseek):
  5guf-assembly1_A-2  TM=7.932E-01  e=1.734E-05  Aeropyrum pernix K1

Solvent-accessible surface area (backbone atoms only — not comparable to full-atom values): 9682 Å² total; per-residue (Å²): 111,69,68,57,26,52,52,56,67,40,48,22,61,52,51,13,53,56,53,36,41,50,39,58,69,71,50,57,66,58,88,35,69,40,35,69,47,73,83,41,58,62,84,95,31,46,44,48,44,74,87,47,19,48,35,58,48,50,41,28,23,61,38,10,25,61,30,26,43,49,50,51,51,43,39,75,75,32,68,76,48,36,78,34,51,50,64,43,67,89,84,40,56,45,59,61,52,7,39,34,40,17,46,16,28,52,58,35,42,44,61,57,35,28,50,39,27,75,72,67,51,59,87,95,56,84,65,60,73,67,52,55,55,46,68,39,31,28,31,56,49,19,27,52,63,52,38,42,90,48,30,78,68,47,72,67,55,54,57,53,41,49,58,51,41,32,54,50,45,48,51,49,31,40,52,35,24,76,75,64,60,36,96,54,48,120

Sequence (186 aa):
MLILKLLVFAIPPTISAILHMVVVKYNWFSILNYPLDFYKKIGNKRIFGNSKTFRGLLAMVILSVPSTYLLYWLTKNYESIYSLNIINFETFSPLVIGIAYGLGYVIAELPNSFAKRISGIEEGKPGKYYNVMIDQADSPIGCMLALWAFSDMNIMFFIAGTFFYLALHMFFNVLLYSIGLRKNPL

Mean predicted aligned error: 3.5 Å

Secondary structure (DSSP, 8-state):
-HHHHHHHHHHHHHHHHHHHHHHHHTTTTGGG--BTTTT-EETTEESS-SSSBHHHHHHHHHHHHHHHHHHHHHHHH-HHHHTT--B-TTTS-HHHHHHHHHHHHHHHHHHHHHHHHHTTPPTTS---HHHHHHHHHHHHHHHHHHHGGGB---HHHHHHHHHHHHHHHHHHHHHHHHTTS-SS--

Radius of gyration: 16.71 Å; Cα contacts (8 Å, |Δi|>4): 249; chains: 1; bounding box: 39×31×54 Å